Protein AF-A0A6J4JI00-F1 (afdb_monomer_lite)

Secondary structure (DSSP, 8-state):
-----GGGTTHHHHHHHHHGGG----PPPP-EEEEE-TT-EETTSSSEE--BSSBS-EEEEE--EEEEE-BTTEEEE-PPTT--BSSS-EEEEE--SBSEEEEEEEEEEEEEEEESTTPPPEEEEEEEEEEEETTS-EEEEEEE--PPEEEEETTEEEEEEEPPEEE---SSTT-EEEEE--EEEEEE----B-TTS-B---HHHHHHHHHHHHHHHHHHHHHHTTSS------

Organism: NCBI:txid157466

Foldseek 3Di:
DDDDDPPVVVVVVVVVVVVVVPLDPPQDDKFKWKKKFVQKAWPVSHQWDDFPWAADKTKGWDMAIEIDIDGSQKAKQFDWPPDRYRFGTKIKTWQTCAGKGWAFTKIWGWMDIPPPPQWDIDTKIWTWGKMHHLQQPIWIKTHTPQPWDKGDDPQAIKTKGKDIDIDGFDRHRRGMDMGTTIIMMGTDCQQDLPVPRDNPPPPSVVVVVVVVVVVVVVVVVVVVVVPPPDDDDD

InterPro domains:
  IPR013424 PEP-CTERM protein-sorting domain [PF07589] (200-224)
  IPR013424 PEP-CTERM protein-sorting domain [TIGR02595] (200-225)

Structure (mmCIF, N/CA/C/O backbone):
data_AF-A0A6J4JI00-F1
#
_entry.id   AF-A0A6J4JI00-F1
#
loop_
_atom_site.group_PDB
_atom_site.id
_atom_site.type_symbol
_atom_site.label_atom_id
_atom_site.label_alt_id
_atom_site.label_comp_id
_atom_site.label_asym_id
_atom_site.label_entity_id
_atom_site.la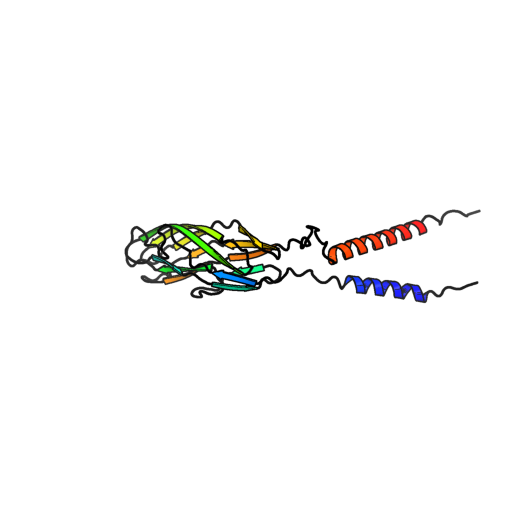bel_seq_id
_atom_site.pdbx_PDB_ins_code
_atom_site.Cartn_x
_atom_site.Cartn_y
_atom_site.Cartn_z
_atom_site.occupancy
_atom_site.B_iso_or_equiv
_atom_site.auth_seq_id
_atom_site.auth_comp_id
_atom_site.auth_asym_id
_atom_site.auth_atom_id
_atom_site.pdbx_PDB_model_num
ATOM 1 N N . MET A 1 1 ? 55.288 -35.143 -50.697 1.00 41.38 1 MET A N 1
ATOM 2 C CA . MET A 1 1 ? 54.573 -35.894 -49.643 1.00 41.38 1 MET A CA 1
ATOM 3 C C . MET A 1 1 ? 54.582 -35.023 -48.389 1.00 41.38 1 MET A C 1
ATOM 5 O O . MET A 1 1 ? 55.632 -34.884 -47.784 1.00 41.38 1 MET A O 1
ATOM 9 N N . TYR A 1 2 ? 53.488 -34.308 -48.097 1.00 44.25 2 TYR A N 1
ATOM 10 C CA . TYR A 1 2 ? 53.413 -33.332 -46.995 1.00 44.25 2 TYR A CA 1
ATOM 11 C C . TYR A 1 2 ? 52.609 -33.931 -45.837 1.00 44.25 2 TYR A C 1
ATOM 13 O O . TYR A 1 2 ? 51.397 -34.115 -45.939 1.00 44.25 2 TYR A O 1
ATOM 21 N N . THR A 1 3 ? 53.293 -34.269 -44.748 1.00 48.75 3 THR A N 1
ATOM 22 C CA . THR A 1 3 ? 52.695 -34.871 -43.551 1.00 48.75 3 THR A CA 1
ATOM 23 C C . THR A 1 3 ? 52.158 -33.758 -42.650 1.00 48.75 3 THR A C 1
ATOM 25 O O . THR A 1 3 ? 52.922 -33.070 -41.976 1.00 48.75 3 THR A O 1
ATOM 28 N N . ILE A 1 4 ? 50.840 -33.535 -42.651 1.00 46.53 4 ILE A N 1
ATOM 29 C CA . ILE A 1 4 ? 50.200 -32.555 -41.760 1.00 46.53 4 ILE A CA 1
ATOM 30 C C . ILE A 1 4 ? 50.162 -33.131 -40.336 1.00 46.53 4 ILE A C 1
ATOM 32 O O . ILE A 1 4 ? 49.566 -34.176 -40.079 1.00 46.53 4 ILE A O 1
ATOM 36 N N . SER A 1 5 ? 50.832 -32.436 -39.415 1.00 48.88 5 SER A N 1
ATOM 37 C CA . SER A 1 5 ? 51.003 -32.804 -38.007 1.00 48.88 5 SER A CA 1
ATOM 38 C C . SER A 1 5 ? 49.688 -32.718 -37.216 1.00 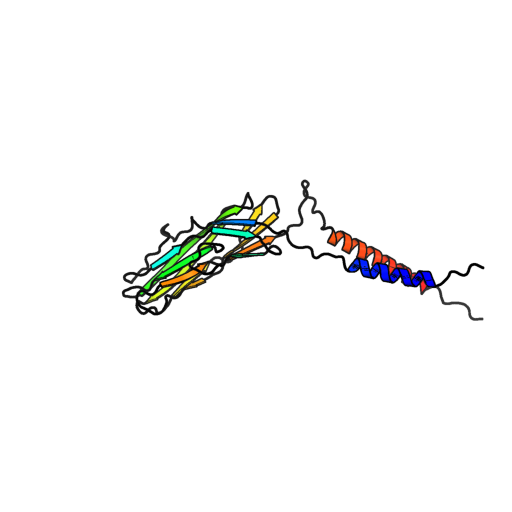48.88 5 SER A C 1
ATOM 40 O O . SER A 1 5 ? 49.025 -31.682 -37.173 1.00 48.88 5 SER A O 1
ATOM 42 N N . SER A 1 6 ? 49.326 -33.808 -36.534 1.00 48.25 6 SER A N 1
ATOM 43 C CA . SER A 1 6 ? 48.069 -34.012 -35.792 1.00 48.25 6 SER A CA 1
ATOM 44 C C . SER A 1 6 ? 47.914 -33.179 -34.507 1.00 48.25 6 SER A C 1
ATOM 46 O O . SER A 1 6 ? 46.868 -33.236 -33.857 1.00 48.25 6 SER A O 1
ATOM 48 N N . LYS A 1 7 ? 48.916 -32.370 -34.135 1.00 44.22 7 LYS A N 1
ATOM 49 C CA . LYS A 1 7 ? 48.895 -31.550 -32.909 1.00 44.22 7 LYS A CA 1
ATOM 50 C C . LYS A 1 7 ? 48.029 -30.286 -33.014 1.00 44.22 7 LYS A C 1
ATOM 52 O O . LYS A 1 7 ? 47.598 -29.773 -31.989 1.00 44.22 7 LYS A O 1
ATOM 57 N N . VAL A 1 8 ? 47.694 -29.828 -34.223 1.00 50.97 8 VAL A N 1
ATOM 58 C CA . VAL A 1 8 ? 46.925 -28.581 -34.442 1.00 50.97 8 VAL A CA 1
ATOM 59 C C . VAL A 1 8 ? 45.417 -28.763 -34.192 1.00 50.97 8 VAL A C 1
ATOM 61 O O . VAL A 1 8 ? 44.704 -27.806 -33.911 1.00 50.97 8 VAL A O 1
ATOM 64 N N . PHE A 1 9 ? 44.908 -30.000 -34.225 1.00 46.50 9 PHE A N 1
ATOM 65 C CA . PHE A 1 9 ? 43.464 -30.264 -34.145 1.00 46.50 9 PHE A CA 1
ATOM 66 C C . PHE A 1 9 ? 42.901 -30.256 -32.711 1.00 46.50 9 PHE A C 1
ATOM 68 O O . PHE A 1 9 ? 41.708 -30.035 -32.519 1.00 46.50 9 PHE A O 1
ATOM 75 N N . ARG A 1 10 ? 43.737 -30.475 -31.685 1.00 49.16 10 ARG A N 1
ATOM 76 C CA . ARG A 1 10 ? 43.285 -30.517 -30.279 1.00 49.16 10 ARG A CA 1
ATOM 77 C C . ARG A 1 10 ? 43.171 -29.130 -29.635 1.00 49.16 10 ARG A C 1
ATOM 79 O O . ARG A 1 10 ? 42.360 -28.964 -28.732 1.00 49.16 10 ARG A O 1
ATOM 86 N N . SER A 1 11 ? 43.892 -28.128 -30.140 1.00 49.09 11 SER A N 1
ATOM 87 C CA . SER A 1 11 ? 43.848 -26.760 -29.599 1.00 49.09 11 SER A CA 1
ATOM 88 C C . SER A 1 11 ? 42.600 -25.963 -30.009 1.00 49.09 11 SER A C 1
ATOM 90 O O . SER A 1 11 ? 42.251 -25.003 -29.333 1.00 49.09 11 SER A O 1
ATOM 92 N N . GLY A 1 12 ? 41.882 -26.366 -31.066 1.00 47.25 12 GLY A N 1
ATOM 93 C CA . GLY A 1 12 ? 40.680 -25.654 -31.531 1.00 47.25 12 GLY A CA 1
ATOM 94 C C . GLY A 1 12 ? 39.409 -25.911 -30.708 1.00 47.25 12 GLY A C 1
ATOM 95 O O . GLY A 1 12 ? 38.513 -25.074 -30.693 1.00 47.25 12 GLY A O 1
ATOM 96 N N . VAL A 1 13 ? 39.320 -27.044 -30.000 1.00 51.59 13 VAL A N 1
ATOM 97 C CA . VAL A 1 13 ? 38.117 -27.420 -29.225 1.00 51.59 13 VAL A CA 1
ATOM 98 C C . VAL A 1 13 ? 38.090 -26.750 -27.845 1.00 51.59 13 VAL A C 1
ATOM 100 O O . VAL A 1 13 ? 37.017 -26.415 -27.355 1.00 51.59 13 VAL A O 1
ATOM 103 N N . ALA A 1 14 ? 39.253 -26.474 -27.244 1.00 50.50 14 ALA A N 1
ATOM 104 C CA . ALA A 1 14 ? 39.334 -25.777 -25.957 1.00 50.50 14 ALA A CA 1
ATOM 105 C C . ALA A 1 14 ? 38.948 -24.285 -26.058 1.00 50.50 14 ALA A C 1
ATOM 107 O O . ALA A 1 14 ? 38.335 -23.749 -25.139 1.00 50.50 14 ALA A O 1
ATOM 108 N N . ALA A 1 15 ? 39.234 -23.627 -27.189 1.00 51.53 15 ALA A N 1
ATOM 109 C CA . ALA A 1 15 ? 38.905 -22.213 -27.400 1.00 51.53 15 ALA A CA 1
ATOM 110 C C . ALA A 1 15 ? 37.394 -21.955 -27.582 1.00 51.53 15 ALA A C 1
ATOM 112 O O . ALA A 1 15 ? 36.894 -20.914 -27.167 1.00 51.53 15 ALA A O 1
ATOM 113 N N . LEU A 1 16 ? 36.647 -22.915 -28.143 1.00 51.28 16 LEU A N 1
ATOM 114 C CA . LEU A 1 16 ? 35.186 -22.819 -28.290 1.00 51.28 16 LEU A CA 1
ATOM 115 C C . LEU A 1 16 ? 34.433 -23.056 -26.970 1.00 51.28 16 LEU A C 1
ATOM 117 O O . LEU A 1 16 ? 33.340 -22.527 -26.798 1.00 51.28 16 LEU A O 1
ATOM 121 N N . GLY A 1 17 ? 35.015 -23.809 -26.029 1.00 53.81 17 GLY A N 1
ATOM 122 C CA . GLY A 1 17 ? 34.429 -24.018 -24.700 1.00 53.81 17 GLY A CA 1
ATOM 123 C C . GLY A 1 17 ? 34.498 -22.781 -23.797 1.00 53.81 17 GLY A C 1
ATOM 124 O O . GLY A 1 17 ? 33.580 -22.556 -23.016 1.00 53.81 17 GLY A O 1
ATOM 125 N N . LEU A 1 18 ? 35.543 -21.951 -23.928 1.00 52.53 18 LEU A N 1
ATOM 126 C CA . LEU A 1 18 ? 35.697 -20.740 -23.108 1.00 52.53 18 LEU A CA 1
ATOM 127 C C . LEU A 1 18 ? 34.757 -19.592 -23.519 1.00 52.53 18 LEU A C 1
ATOM 129 O O . LEU A 1 18 ? 34.355 -18.814 -22.662 1.00 52.53 18 LEU A O 1
ATOM 133 N N . LEU A 1 19 ? 34.370 -19.493 -24.795 1.00 53.03 19 LEU A N 1
ATOM 134 C CA . LEU A 1 19 ? 33.480 -18.426 -25.288 1.00 53.03 19 LEU A CA 1
ATOM 135 C C . LEU A 1 19 ? 32.000 -18.635 -24.924 1.00 53.03 19 LEU A C 1
ATOM 137 O O . LEU A 1 19 ? 31.230 -17.683 -24.945 1.00 53.03 19 LEU A O 1
ATOM 141 N N . ALA A 1 20 ? 31.590 -19.857 -24.569 1.00 55.94 20 ALA A N 1
ATOM 142 C CA . ALA A 1 20 ? 30.222 -20.140 -24.126 1.00 55.94 20 ALA A CA 1
ATOM 143 C C . ALA A 1 20 ? 29.964 -19.743 -22.657 1.00 55.94 20 ALA A C 1
ATOM 145 O O . ALA A 1 20 ? 28.813 -19.668 -22.237 1.00 55.94 20 ALA A O 1
ATOM 146 N N . LEU A 1 21 ? 31.019 -19.480 -21.875 1.00 56.19 21 LEU A N 1
ATOM 147 C CA . LEU A 1 21 ? 30.919 -19.121 -20.455 1.00 56.19 21 LEU A CA 1
ATOM 148 C C . LEU A 1 21 ? 30.818 -17.606 -20.211 1.00 56.19 21 LEU A C 1
ATOM 150 O O . LEU A 1 21 ? 30.597 -17.197 -19.077 1.00 56.19 21 LEU A O 1
ATOM 154 N N . SER A 1 22 ? 30.963 -16.772 -21.247 1.00 56.56 22 SER A N 1
ATOM 155 C CA . SER A 1 22 ? 30.860 -15.310 -21.132 1.00 56.56 22 SER A CA 1
ATOM 156 C C . SER A 1 22 ? 29.489 -14.755 -21.521 1.00 56.56 22 SER A C 1
ATOM 158 O O . SER A 1 22 ? 29.363 -13.547 -21.718 1.00 56.56 22 SER A O 1
ATOM 160 N N . ALA A 1 23 ? 28.464 -15.603 -21.655 1.00 58.06 23 ALA A N 1
ATOM 161 C CA . ALA A 1 23 ? 27.083 -15.138 -21.719 1.00 58.06 23 ALA A CA 1
ATOM 162 C C . ALA A 1 23 ? 26.716 -14.561 -20.342 1.00 58.06 23 ALA A C 1
ATOM 164 O O . ALA A 1 23 ? 26.244 -15.276 -19.460 1.00 58.06 23 ALA A O 1
ATOM 165 N N . GLY A 1 24 ? 27.035 -13.281 -20.131 1.00 57.53 24 GLY A N 1
ATOM 166 C CA . GLY A 1 24 ? 26.631 -12.545 -18.940 1.00 57.53 24 GLY A CA 1
ATOM 167 C C . GLY A 1 24 ? 25.114 -12.596 -18.811 1.00 57.53 24 GLY A C 1
ATOM 168 O O . GLY A 1 24 ? 24.403 -12.469 -19.809 1.00 57.53 24 GLY A O 1
ATOM 169 N N . ALA A 1 25 ? 24.620 -12.832 -17.597 1.00 60.31 25 ALA A N 1
ATOM 170 C CA . ALA A 1 25 ? 23.199 -12.720 -17.320 1.00 60.31 25 ALA A CA 1
ATOM 171 C C . ALA A 1 25 ? 22.738 -11.311 -17.724 1.00 60.31 25 ALA A C 1
ATOM 173 O O . ALA A 1 25 ? 23.335 -10.327 -17.289 1.00 60.31 25 ALA A O 1
ATOM 174 N N . SER A 1 26 ? 21.711 -11.220 -18.573 1.00 60.25 26 SER A N 1
ATOM 175 C CA . SER A 1 26 ? 21.006 -9.957 -18.796 1.00 60.25 26 SER A CA 1
ATOM 176 C C . SER A 1 26 ? 20.338 -9.606 -17.467 1.00 60.25 26 SER A C 1
ATOM 178 O O . SER A 1 26 ? 19.409 -10.291 -17.036 1.00 60.25 26 SER A O 1
ATOM 180 N N . SER A 1 27 ? 20.899 -8.642 -16.739 1.00 68.69 27 SER A N 1
ATOM 181 C CA . SER A 1 27 ? 20.273 -8.098 -15.538 1.00 68.69 27 SER A CA 1
ATOM 182 C C . SER A 1 27 ? 19.287 -7.026 -15.972 1.00 68.69 27 SER A C 1
ATOM 184 O O . SER A 1 27 ? 19.674 -6.098 -16.685 1.00 68.69 27 SER A O 1
ATOM 186 N N . ALA A 1 28 ? 18.034 -7.133 -15.530 1.00 69.19 28 ALA A N 1
ATOM 187 C CA . ALA A 1 28 ? 17.073 -6.052 -15.702 1.00 69.19 28 ALA A CA 1
ATOM 188 C C . ALA A 1 28 ? 17.628 -4.755 -15.093 1.00 69.19 28 ALA A C 1
ATOM 190 O O . ALA A 1 28 ? 18.288 -4.791 -14.050 1.00 69.19 28 ALA A O 1
ATOM 191 N N . GLN A 1 29 ? 17.375 -3.631 -15.763 1.00 80.94 29 GLN A N 1
ATOM 192 C CA . GLN A 1 29 ? 17.845 -2.318 -15.336 1.00 80.94 29 GLN A CA 1
ATOM 193 C C . GLN A 1 29 ? 17.367 -2.009 -13.910 1.00 80.94 29 GLN A C 1
ATOM 195 O O . GLN A 1 29 ? 16.197 -2.210 -13.577 1.00 80.94 29 GLN A O 1
ATOM 200 N N . GLU A 1 30 ? 18.279 -1.511 -13.073 1.00 91.12 30 GLU A N 1
ATOM 201 C CA . GLU A 1 30 ? 17.912 -0.943 -11.779 1.00 91.12 30 GLU A CA 1
ATOM 202 C C . GLU A 1 30 ? 17.301 0.439 -12.014 1.00 91.12 30 GLU A C 1
ATOM 204 O O . GLU A 1 30 ? 17.910 1.319 -12.629 1.00 91.12 30 GLU A O 1
ATOM 209 N N . VAL A 1 31 ? 16.072 0.610 -11.548 1.00 93.12 31 VAL A N 1
ATOM 210 C CA . VAL A 1 31 ? 15.287 1.834 -11.685 1.00 93.12 31 VAL A CA 1
ATOM 211 C C . VAL A 1 31 ? 14.967 2.312 -10.285 1.00 93.12 31 VAL A C 1
ATOM 213 O O . VAL A 1 31 ? 14.542 1.530 -9.431 1.00 93.12 31 VAL A O 1
ATOM 216 N N . ARG A 1 32 ? 15.213 3.596 -10.038 1.00 95.69 32 ARG A N 1
ATOM 217 C CA . ARG A 1 32 ? 14.824 4.236 -8.789 1.00 95.69 32 ARG A CA 1
ATOM 218 C C . ARG A 1 32 ? 13.348 4.601 -8.862 1.00 95.69 32 ARG A C 1
ATOM 220 O O . ARG A 1 32 ? 12.896 5.145 -9.861 1.00 95.69 32 ARG A O 1
ATOM 227 N N . PHE A 1 33 ? 12.634 4.315 -7.783 1.00 96.25 33 PHE A N 1
ATOM 228 C CA . PHE A 1 33 ? 11.258 4.738 -7.590 1.00 96.25 33 PHE A CA 1
ATOM 229 C C . PHE A 1 33 ? 11.171 5.629 -6.364 1.00 96.25 33 PHE A C 1
ATOM 231 O O . PHE A 1 33 ? 11.583 5.229 -5.270 1.00 96.25 33 PHE A O 1
ATOM 238 N N . ILE A 1 34 ? 10.617 6.823 -6.554 1.00 97.12 34 ILE A N 1
ATOM 239 C CA . ILE A 1 34 ? 10.316 7.770 -5.483 1.00 97.12 34 ILE A CA 1
ATOM 240 C C . ILE A 1 34 ? 8.829 8.090 -5.544 1.00 97.12 34 ILE A C 1
ATOM 242 O O . ILE A 1 34 ? 8.292 8.358 -6.619 1.00 97.12 34 ILE A O 1
ATOM 246 N N . GLY A 1 35 ? 8.166 8.073 -4.394 1.00 97.12 35 GLY A N 1
ATOM 247 C CA . GLY A 1 35 ? 6.766 8.452 -4.312 1.00 97.12 35 GLY A CA 1
ATOM 248 C C . GLY A 1 35 ? 6.230 8.535 -2.892 1.00 97.12 35 GLY A C 1
ATOM 249 O O . GLY A 1 35 ? 6.940 8.276 -1.913 1.00 97.12 35 GLY A O 1
ATOM 250 N N . ASP A 1 36 ? 4.960 8.909 -2.788 1.00 97.56 36 ASP A N 1
ATOM 251 C CA . ASP A 1 36 ? 4.241 9.053 -1.528 1.00 97.56 36 ASP A CA 1
ATOM 252 C C . ASP A 1 36 ? 2.761 8.672 -1.647 1.00 97.56 36 ASP A C 1
ATOM 254 O O . ASP A 1 36 ? 2.235 8.421 -2.733 1.00 97.56 36 ASP A O 1
ATOM 258 N N . THR A 1 37 ? 2.092 8.587 -0.497 1.00 97.94 37 THR A N 1
ATOM 259 C CA . THR A 1 37 ? 0.670 8.233 -0.410 1.00 97.94 37 THR A CA 1
ATOM 260 C C . THR A 1 37 ? -0.191 9.289 0.287 1.00 97.94 37 THR A C 1
ATOM 262 O O . THR A 1 37 ? -1.261 8.976 0.823 1.00 97.94 37 THR A O 1
ATOM 265 N N . ALA A 1 38 ? 0.251 10.553 0.302 1.00 96.88 38 ALA A N 1
ATOM 266 C CA . A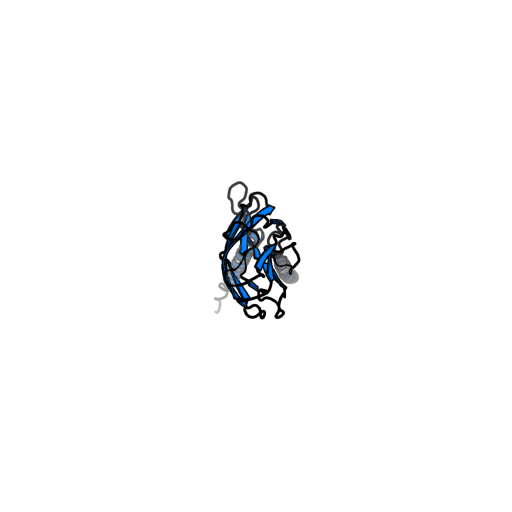LA A 1 38 ? -0.336 11.629 1.107 1.00 96.88 38 ALA A CA 1
ATOM 267 C C . ALA A 1 38 ? -1.798 11.955 0.762 1.00 96.88 38 ALA A C 1
ATOM 269 O O . ALA A 1 38 ? -2.531 12.470 1.606 1.00 96.88 38 ALA A O 1
ATOM 270 N N . LEU A 1 39 ? -2.234 11.637 -0.460 1.00 96.44 39 LEU A N 1
ATOM 271 C CA . LEU A 1 39 ? -3.586 11.910 -0.957 1.00 96.44 39 LEU A CA 1
ATOM 272 C C . LEU A 1 39 ? -4.574 10.750 -0.739 1.00 96.44 39 LEU A C 1
ATOM 274 O O . LEU A 1 39 ? -5.695 10.789 -1.251 1.00 96.44 39 LEU A O 1
ATOM 278 N N . SER A 1 40 ? -4.169 9.714 -0.005 1.00 97.31 40 SER A N 1
ATOM 279 C CA . SER A 1 40 ? -5.031 8.569 0.298 1.00 97.31 40 SER A CA 1
ATOM 280 C C . SER A 1 40 ? -6.113 8.937 1.307 1.00 97.31 40 SER A C 1
ATOM 282 O O . SER A 1 40 ? -5.864 9.696 2.239 1.00 97.31 40 SER A O 1
ATOM 284 N N . THR A 1 41 ? -7.322 8.402 1.146 1.00 97.38 41 THR A N 1
ATOM 285 C CA . THR A 1 41 ? -8.470 8.781 1.988 1.00 97.38 41 THR A CA 1
ATOM 286 C C . THR A 1 41 ? -9.485 7.653 2.131 1.00 97.38 41 THR A C 1
ATOM 288 O O . THR A 1 41 ? -9.641 6.811 1.250 1.00 97.38 41 THR A O 1
ATOM 291 N N . PHE A 1 42 ? -10.230 7.647 3.235 1.00 96.62 42 PHE A N 1
ATOM 292 C CA . PHE A 1 42 ? -11.485 6.901 3.329 1.00 96.62 42 PHE A CA 1
ATOM 293 C C . PHE A 1 42 ? -12.580 7.563 2.480 1.00 96.62 42 PHE A C 1
ATOM 295 O O . PHE A 1 42 ? -12.452 8.715 2.073 1.00 96.62 42 PHE A O 1
ATOM 302 N N . ALA A 1 43 ? -13.704 6.870 2.268 1.00 92.25 43 ALA A N 1
ATOM 303 C CA . ALA A 1 43 ? -14.858 7.383 1.515 1.00 92.25 43 ALA A CA 1
ATOM 304 C C . ALA A 1 43 ? -15.368 8.771 1.966 1.00 92.25 43 ALA A C 1
ATOM 306 O O . ALA A 1 43 ? -15.972 9.497 1.182 1.00 92.25 43 ALA A O 1
ATOM 307 N N . ASN A 1 44 ? -15.130 9.153 3.226 1.00 89.31 44 ASN A N 1
ATOM 308 C CA . ASN A 1 44 ? -15.486 10.461 3.786 1.00 89.31 44 ASN A CA 1
ATOM 309 C C . ASN A 1 44 ? -14.447 11.569 3.502 1.00 89.31 44 ASN A C 1
ATOM 311 O O . ASN A 1 44 ? -14.597 12.677 4.013 1.00 89.31 44 ASN A O 1
ATOM 315 N N . GLY A 1 45 ? -13.383 11.276 2.750 1.00 91.06 45 GLY A N 1
ATOM 316 C CA . GLY A 1 45 ? -12.278 12.193 2.466 1.00 91.06 45 GLY A CA 1
ATOM 317 C C . GLY A 1 45 ? -11.287 12.383 3.620 1.00 91.06 45 GLY A C 1
ATOM 318 O O . GLY A 1 45 ? -10.389 13.212 3.508 1.00 91.06 45 GLY A O 1
ATOM 319 N N . ALA A 1 46 ? -11.424 11.648 4.727 1.00 93.19 46 ALA A N 1
ATOM 320 C CA . ALA A 1 46 ? -10.534 11.753 5.881 1.00 93.19 46 ALA A CA 1
ATOM 321 C C . ALA A 1 46 ? -9.481 10.633 5.904 1.00 93.19 46 ALA A C 1
ATOM 323 O O . ALA A 1 46 ? -9.637 9.589 5.273 1.00 93.19 46 ALA A O 1
ATOM 324 N N . LEU A 1 47 ? -8.429 10.831 6.705 1.00 91.44 47 LEU A N 1
ATOM 325 C CA . LEU A 1 47 ? -7.432 9.804 7.048 1.00 91.44 47 LEU A CA 1
ATOM 326 C C . LEU A 1 47 ? -7.864 8.925 8.231 1.00 91.44 47 LEU A C 1
ATOM 328 O O . LEU A 1 47 ? -7.140 8.021 8.639 1.00 91.44 47 LEU A O 1
ATOM 332 N N . SER A 1 48 ? -9.040 9.184 8.803 1.00 91.12 48 SER A N 1
ATOM 333 C CA . SER A 1 48 ? -9.619 8.386 9.876 1.00 91.12 48 SER A CA 1
ATOM 334 C C . SER A 1 48 ? -11.071 8.032 9.577 1.00 91.12 48 SER A C 1
ATOM 336 O O . SER A 1 48 ? -11.863 8.838 9.080 1.00 91.12 48 SER A O 1
ATOM 338 N N . LEU A 1 49 ? -11.418 6.793 9.902 1.00 88.81 49 LEU A N 1
ATOM 339 C CA . LEU A 1 49 ? -12.762 6.262 9.807 1.00 88.81 49 LEU A CA 1
ATOM 340 C C . LEU A 1 49 ? -13.330 6.113 11.217 1.00 88.81 49 LEU A C 1
ATOM 342 O O . LEU A 1 49 ? -12.817 5.340 12.031 1.00 88.81 49 LEU A O 1
ATOM 346 N N . SER A 1 50 ? -14.411 6.847 11.484 1.00 84.19 50 SER A N 1
ATOM 347 C CA . SER A 1 50 ? -15.242 6.631 12.668 1.00 84.19 50 SER A CA 1
ATOM 348 C C . SER A 1 50 ? -16.190 5.461 12.389 1.00 84.19 50 SER A C 1
ATOM 350 O O . SER A 1 50 ? -17.016 5.566 11.480 1.00 84.19 50 SER A O 1
ATOM 352 N N . PRO A 1 51 ? -16.058 4.332 13.100 1.00 81.06 51 PRO A N 1
ATOM 353 C CA . PRO A 1 51 ? -16.902 3.166 12.878 1.00 81.06 51 PRO A CA 1
ATOM 354 C C . PRO A 1 51 ? -18.330 3.396 13.385 1.00 81.06 51 PRO A C 1
ATOM 356 O O . PRO A 1 51 ? -18.589 4.286 14.193 1.00 81.06 51 PRO A O 1
ATOM 359 N N . SER A 1 52 ? -19.262 2.561 12.925 1.00 83.19 52 SER A N 1
ATOM 360 C CA . SER A 1 52 ? -20.650 2.580 13.403 1.00 83.19 52 SER A CA 1
ATOM 361 C C . SER A 1 52 ? -20.865 1.588 14.555 1.00 83.19 52 SER A C 1
ATOM 363 O O . SER A 1 52 ? -20.172 0.575 14.645 1.00 83.19 52 SER A O 1
ATOM 365 N N . GLY A 1 53 ? -21.833 1.871 15.435 1.00 75.94 53 GLY A N 1
ATOM 366 C CA . GLY A 1 53 ? -22.344 0.927 16.442 1.00 75.94 53 GLY A CA 1
ATOM 367 C C . GLY A 1 53 ? -21.653 0.911 17.814 1.00 75.94 53 GLY A C 1
ATOM 368 O O . GLY A 1 53 ? -22.299 0.535 18.792 1.00 75.94 53 GLY A O 1
ATOM 369 N N . GLY A 1 54 ? -20.392 1.338 17.927 1.00 75.75 54 GLY A N 1
ATOM 370 C CA . GLY A 1 54 ? -19.656 1.375 19.198 1.00 75.75 54 GLY A CA 1
ATOM 371 C C . GLY A 1 54 ? -19.293 2.784 19.673 1.00 75.75 54 GLY A C 1
ATOM 372 O O . GLY A 1 54 ? -19.639 3.789 19.051 1.00 75.75 54 GLY A O 1
ATOM 373 N N . THR A 1 55 ? -18.598 2.854 20.810 1.00 80.12 55 THR A N 1
ATOM 374 C CA . THR A 1 55 ? -18.053 4.097 21.375 1.00 80.12 55 THR A CA 1
ATOM 375 C C . THR A 1 55 ? -16.531 4.034 21.423 1.00 80.12 55 THR A C 1
ATOM 377 O O . THR A 1 55 ? -15.962 3.102 21.998 1.00 80.12 55 THR A O 1
ATOM 380 N N . GLY A 1 56 ? -15.871 5.053 20.870 1.00 75.81 56 GLY A N 1
ATOM 381 C CA . GLY A 1 56 ? -14.410 5.122 20.807 1.00 75.81 56 GLY A CA 1
ATOM 382 C C . GLY A 1 56 ? -13.785 4.105 19.844 1.00 75.81 56 GLY A C 1
ATOM 383 O O . GLY A 1 56 ? -14.476 3.359 19.149 1.00 75.81 56 GLY A O 1
ATOM 384 N N . GLY A 1 57 ? -12.452 4.076 19.803 1.00 76.94 57 GLY A N 1
ATOM 385 C CA . GLY A 1 57 ? -11.707 3.297 18.813 1.00 76.94 57 GLY A CA 1
ATOM 386 C C . GLY A 1 57 ? -11.826 3.878 17.402 1.00 76.94 57 GLY A C 1
ATOM 387 O O . GLY A 1 57 ? -12.450 4.915 17.179 1.00 76.94 57 GLY A O 1
ATOM 388 N N . GLY A 1 58 ? -11.192 3.221 16.439 1.00 88.94 58 GLY A N 1
ATOM 389 C CA . GLY A 1 58 ? -11.197 3.700 15.064 1.00 88.94 58 GLY A CA 1
ATOM 390 C C . GLY A 1 58 ? -10.144 3.027 14.212 1.00 88.94 58 GLY A C 1
ATOM 391 O O . GLY A 1 58 ? -9.259 2.340 14.723 1.00 88.94 58 GLY A O 1
ATOM 392 N N . LEU A 1 59 ? -10.283 3.222 12.908 1.00 94.81 59 LEU A N 1
ATOM 393 C CA . LEU A 1 59 ? -9.266 2.862 11.937 1.00 94.81 59 LEU A CA 1
ATOM 394 C C . LEU A 1 59 ? -8.708 4.159 11.359 1.00 94.81 59 LEU A C 1
ATOM 396 O O . LEU A 1 59 ? -9.463 4.980 10.839 1.00 94.81 59 LEU A O 1
ATOM 400 N N . ALA A 1 60 ? -7.404 4.356 11.472 1.00 96.19 60 ALA A N 1
ATOM 401 C CA . ALA A 1 60 ? -6.708 5.497 10.897 1.00 96.19 60 ALA A CA 1
ATOM 402 C C . ALA A 1 60 ? -5.645 5.013 9.917 1.00 96.19 60 ALA A C 1
ATOM 404 O O . ALA A 1 60 ? -5.044 3.962 10.129 1.00 96.19 60 ALA A O 1
ATOM 405 N N . TYR A 1 61 ? -5.417 5.783 8.863 1.00 97.62 61 TYR A N 1
ATOM 406 C CA . TYR A 1 61 ? -4.351 5.561 7.902 1.00 97.62 61 TYR A CA 1
ATOM 407 C C . TYR A 1 61 ? -3.291 6.650 8.059 1.00 97.62 61 TYR A C 1
ATOM 409 O O . TYR A 1 61 ? -3.615 7.839 8.080 1.00 97.62 61 TYR A O 1
ATOM 417 N N . THR A 1 62 ? -2.030 6.240 8.143 1.00 97.88 62 THR A N 1
ATOM 418 C CA . THR A 1 62 ? -0.884 7.146 8.096 1.00 97.88 62 THR A CA 1
ATOM 419 C C . THR A 1 62 ? -0.197 7.001 6.739 1.00 97.88 62 THR A C 1
ATOM 421 O O . THR A 1 62 ? 0.259 5.896 6.420 1.00 97.88 62 THR A O 1
ATOM 424 N N . PRO A 1 63 ? -0.095 8.085 5.949 1.00 97.88 63 PRO A N 1
ATOM 425 C CA . PRO A 1 63 ? 0.656 8.082 4.700 1.00 97.88 63 PRO A CA 1
ATOM 426 C C . PRO A 1 63 ? 2.141 7.765 4.891 1.00 97.88 63 PRO A C 1
ATOM 428 O O . PRO A 1 63 ? 2.688 7.867 5.990 1.00 97.88 63 PRO A O 1
ATOM 431 N N . SER A 1 64 ? 2.806 7.409 3.800 1.00 98.12 64 SER A N 1
ATOM 432 C CA . SER A 1 64 ? 4.231 7.081 3.781 1.00 98.12 64 SER A CA 1
ATOM 433 C C . SER A 1 64 ? 4.906 7.640 2.541 1.00 98.12 64 SER A C 1
ATOM 435 O O . SER A 1 64 ? 4.242 8.116 1.620 1.00 98.12 64 SER A O 1
ATOM 437 N N . THR A 1 65 ? 6.232 7.569 2.537 1.00 97.81 65 THR A N 1
ATOM 438 C CA . THR A 1 65 ? 7.074 7.816 1.371 1.00 97.81 65 THR A CA 1
ATOM 439 C C . THR A 1 65 ? 7.917 6.582 1.073 1.00 97.81 65 THR A C 1
ATOM 441 O O . THR A 1 65 ? 8.213 5.772 1.956 1.00 97.81 65 THR A O 1
ATOM 444 N N . PHE A 1 66 ? 8.340 6.428 -0.174 1.00 97.69 66 PHE A N 1
ATOM 445 C CA . PHE A 1 66 ? 9.330 5.432 -0.566 1.00 97.69 66 PHE A CA 1
ATOM 446 C C . PHE A 1 66 ? 10.367 6.060 -1.491 1.00 97.69 66 PHE A C 1
ATOM 448 O O . PHE A 1 66 ? 10.068 6.972 -2.258 1.00 97.69 66 PHE A O 1
ATOM 455 N N . ASN A 1 67 ? 11.606 5.593 -1.369 1.00 97.44 67 ASN A N 1
ATOM 456 C CA . ASN A 1 67 ? 12.719 5.971 -2.230 1.00 97.44 67 ASN A CA 1
ATOM 457 C C . ASN A 1 67 ? 13.695 4.801 -2.257 1.00 97.44 67 ASN A C 1
ATOM 459 O O . ASN A 1 67 ? 14.517 4.648 -1.349 1.00 97.44 67 ASN A O 1
ATOM 463 N N . ASP A 1 68 ? 13.563 3.951 -3.266 1.00 97.25 68 ASP A N 1
ATOM 464 C CA . ASP A 1 68 ? 14.360 2.735 -3.359 1.00 97.25 68 ASP A CA 1
ATOM 465 C C . ASP A 1 68 ? 14.642 2.357 -4.816 1.00 97.25 68 ASP A C 1
ATOM 467 O O . ASP A 1 68 ? 14.040 2.902 -5.742 1.00 97.25 68 ASP A O 1
ATOM 471 N N . LEU A 1 69 ? 15.590 1.447 -5.017 1.00 96.06 69 LEU A N 1
ATOM 472 C CA . LEU A 1 69 ? 15.953 0.914 -6.327 1.00 96.06 69 LEU A CA 1
ATOM 473 C C . LEU A 1 69 ? 15.369 -0.481 -6.516 1.00 96.06 69 LEU A C 1
ATOM 475 O O . LEU A 1 69 ? 15.325 -1.293 -5.591 1.00 96.06 69 LEU A O 1
ATOM 479 N N . THR A 1 70 ? 14.975 -0.794 -7.745 1.00 95.69 70 THR A N 1
ATOM 480 C CA . THR A 1 70 ? 14.725 -2.184 -8.113 1.00 95.69 70 THR A CA 1
ATOM 481 C C . THR A 1 70 ? 16.019 -2.992 -8.094 1.00 95.69 70 THR A C 1
ATOM 483 O O . THR A 1 70 ? 17.089 -2.493 -8.427 1.00 95.69 70 THR A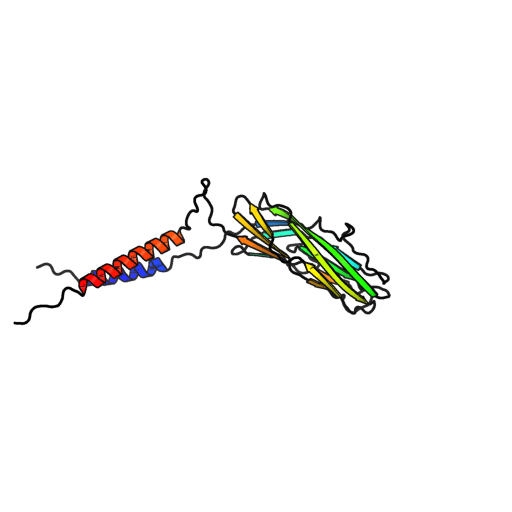 O 1
ATOM 486 N N . SER A 1 71 ? 15.905 -4.277 -7.759 1.00 93.62 71 SER A N 1
ATOM 487 C CA . SER A 1 71 ? 16.952 -5.276 -7.966 1.00 93.62 71 SER A CA 1
ATOM 488 C C . SER A 1 71 ? 16.424 -6.330 -8.928 1.00 93.62 71 SER A C 1
ATOM 490 O O . SER A 1 71 ? 15.396 -6.955 -8.665 1.00 93.62 71 SER A O 1
ATOM 492 N N . ASN A 1 72 ? 17.091 -6.504 -10.073 1.00 89.75 72 ASN A N 1
ATOM 493 C CA . ASN A 1 72 ? 16.596 -7.334 -11.179 1.00 89.75 72 ASN A CA 1
ATOM 494 C C . ASN A 1 72 ? 15.153 -6.973 -11.584 1.00 89.75 72 ASN A C 1
ATOM 496 O O . ASN A 1 72 ? 14.317 -7.849 -11.802 1.00 89.75 72 ASN A O 1
ATOM 500 N N . GLY A 1 73 ? 14.860 -5.671 -11.643 1.00 92.00 73 GLY A N 1
ATOM 501 C CA . GLY A 1 73 ? 13.553 -5.153 -12.037 1.00 92.00 73 GLY A CA 1
ATOM 502 C C . GLY A 1 73 ? 12.424 -5.377 -11.029 1.00 92.00 73 GLY A C 1
ATOM 503 O O . GLY A 1 73 ? 11.256 -5.196 -11.363 1.00 92.00 73 GLY A O 1
ATOM 504 N N . PHE A 1 74 ? 12.745 -5.765 -9.794 1.00 95.31 74 PHE A N 1
ATOM 505 C CA . PHE A 1 74 ? 11.781 -5.963 -8.716 1.00 95.31 74 PHE A CA 1
ATOM 506 C C . PHE A 1 74 ? 12.070 -5.027 -7.541 1.00 95.31 74 PHE A C 1
ATOM 508 O O . PHE A 1 74 ? 13.206 -4.950 -7.075 1.00 95.31 74 PHE A O 1
ATOM 515 N N . LEU A 1 75 ? 11.034 -4.375 -7.017 1.00 97.38 75 LEU A N 1
ATOM 516 C CA . LEU A 1 75 ? 11.082 -3.628 -5.761 1.00 97.38 75 LEU 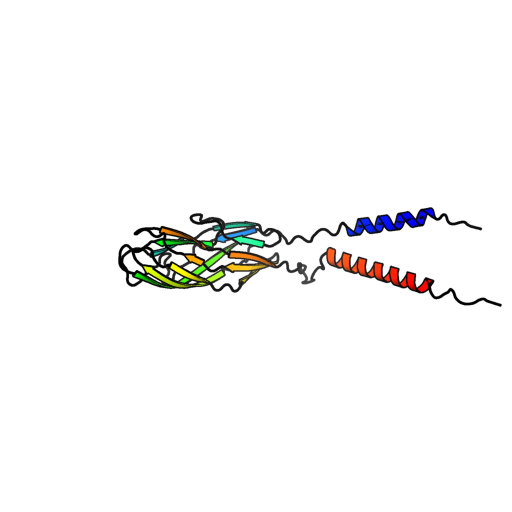A CA 1
ATOM 517 C C . LEU A 1 75 ? 9.887 -4.020 -4.883 1.00 97.38 75 LEU A C 1
ATOM 519 O O . LEU A 1 75 ? 8.731 -3.905 -5.289 1.00 97.38 75 LEU A O 1
ATOM 523 N N . GLY A 1 76 ? 10.167 -4.487 -3.667 1.00 97.81 76 GLY A N 1
ATOM 524 C CA . GLY A 1 76 ? 9.152 -4.736 -2.646 1.00 97.81 76 GLY A CA 1
ATOM 525 C C . GLY A 1 76 ? 8.977 -3.519 -1.742 1.00 97.81 76 GLY A C 1
ATOM 526 O O . GLY A 1 76 ? 9.948 -3.025 -1.180 1.00 97.81 76 GLY A O 1
ATOM 527 N N . LEU A 1 77 ? 7.735 -3.076 -1.559 1.00 97.50 77 LEU A N 1
ATOM 528 C CA . LEU A 1 77 ? 7.361 -2.032 -0.607 1.00 97.50 77 LEU A CA 1
ATOM 529 C C . LEU A 1 77 ? 6.704 -2.701 0.600 1.00 97.50 77 LEU A C 1
ATOM 531 O O . LEU A 1 77 ? 5.677 -3.366 0.453 1.00 97.50 77 LEU A O 1
ATOM 535 N N . GLY A 1 78 ? 7.267 -2.553 1.799 1.00 94.38 78 GLY A N 1
ATOM 536 C CA . GLY A 1 78 ? 6.730 -3.283 2.949 1.00 94.38 78 GLY A CA 1
ATOM 537 C C . GLY A 1 78 ? 7.491 -3.188 4.262 1.00 94.38 78 GLY A C 1
ATOM 538 O O . GLY A 1 78 ? 7.372 -4.095 5.083 1.00 94.38 78 GLY A O 1
ATOM 539 N N . ASN A 1 79 ? 8.245 -2.113 4.499 1.00 94.81 79 ASN A N 1
ATOM 540 C CA . ASN A 1 79 ? 8.796 -1.855 5.829 1.00 94.81 79 ASN A CA 1
ATOM 541 C C . ASN A 1 79 ? 7.708 -1.910 6.908 1.00 94.81 79 ASN A C 1
ATOM 543 O O . ASN A 1 79 ? 6.607 -1.378 6.728 1.00 94.81 79 ASN A O 1
ATOM 547 N N . ALA A 1 80 ? 8.029 -2.536 8.039 1.00 93.12 80 ALA A N 1
ATOM 548 C CA . ALA A 1 80 ? 7.080 -2.777 9.117 1.00 93.12 80 ALA A CA 1
ATOM 549 C C . ALA A 1 80 ? 6.604 -1.476 9.788 1.00 93.12 80 ALA A C 1
ATOM 551 O O . ALA A 1 80 ? 7.382 -0.552 10.038 1.00 93.12 80 ALA A O 1
ATOM 552 N N . ALA A 1 81 ? 5.315 -1.427 10.115 1.00 93.50 81 ALA A N 1
ATOM 553 C CA . ALA A 1 81 ? 4.714 -0.342 10.873 1.00 93.50 81 ALA A CA 1
ATOM 554 C C . ALA A 1 81 ? 5.352 -0.271 12.278 1.00 93.50 81 ALA A C 1
ATOM 556 O O . ALA A 1 81 ? 5.762 -1.307 12.809 1.00 93.50 81 ALA A O 1
ATOM 557 N N . PRO A 1 82 ? 5.455 0.919 12.897 1.00 93.12 82 PRO A N 1
ATOM 558 C CA . PRO A 1 82 ? 4.919 2.217 12.467 1.00 93.12 82 PRO A CA 1
ATOM 559 C C . PRO A 1 82 ? 5.831 3.021 11.525 1.00 93.12 82 PRO A C 1
ATOM 561 O O . PRO A 1 82 ? 5.701 4.242 11.451 1.00 93.12 82 PRO A O 1
ATOM 564 N N . SER A 1 83 ? 6.779 2.390 10.825 1.00 93.56 83 SER A N 1
ATOM 565 C CA . SER A 1 83 ? 7.599 3.119 9.854 1.00 93.56 83 SER A CA 1
ATOM 566 C C . SER A 1 83 ? 6.728 3.725 8.748 1.00 93.56 83 SER A C 1
ATOM 568 O O . SER A 1 83 ? 5.866 3.049 8.190 1.00 93.56 83 SER A O 1
ATOM 570 N N . SER A 1 84 ? 6.975 4.990 8.414 1.00 92.31 84 SER A N 1
ATOM 571 C CA . SER A 1 84 ? 6.404 5.693 7.258 1.00 92.31 84 SER A CA 1
ATOM 572 C C . SER A 1 84 ? 7.459 5.865 6.157 1.00 92.31 84 SER A C 1
ATOM 574 O O . SER A 1 84 ? 7.611 6.948 5.591 1.00 92.31 84 SER A O 1
ATOM 576 N N . THR A 1 85 ? 8.269 4.829 5.921 1.00 95.62 85 THR A N 1
ATOM 577 C CA . THR A 1 85 ? 9.332 4.835 4.906 1.00 95.62 85 THR A CA 1
ATOM 578 C C . THR A 1 85 ? 9.414 3.476 4.223 1.00 95.62 85 THR A C 1
ATOM 580 O O . THR A 1 85 ? 9.441 2.463 4.915 1.00 95.62 85 THR A O 1
ATOM 583 N N . ASN A 1 86 ? 9.501 3.445 2.891 1.00 95.62 86 ASN A N 1
ATOM 584 C CA . ASN A 1 86 ? 9.580 2.244 2.041 1.00 95.62 86 ASN A CA 1
ATOM 585 C C . ASN A 1 86 ? 8.427 1.244 2.281 1.00 95.62 86 ASN A C 1
ATOM 587 O O . ASN A 1 86 ? 8.606 0.024 2.349 1.00 95.62 86 ASN A O 1
ATOM 591 N N . ASN A 1 87 ? 7.215 1.782 2.415 1.00 96.31 87 ASN A N 1
ATOM 592 C CA . ASN A 1 87 ? 5.940 1.064 2.368 1.00 96.31 87 ASN A CA 1
ATOM 593 C C . ASN A 1 87 ? 4.855 1.987 1.782 1.00 96.31 87 ASN A C 1
ATOM 595 O O . ASN A 1 87 ? 5.137 3.131 1.437 1.00 96.31 87 ASN A O 1
ATOM 599 N N . LEU A 1 88 ? 3.616 1.503 1.683 1.00 97.81 88 LEU A N 1
ATOM 600 C CA . LEU A 1 88 ? 2.488 2.266 1.136 1.00 97.81 88 LEU A CA 1
ATOM 601 C C . LEU A 1 88 ? 1.615 2.887 2.236 1.00 97.81 88 LEU A C 1
ATOM 603 O O . LEU A 1 88 ? 0.399 2.994 2.089 1.00 97.81 88 LEU A O 1
ATOM 607 N N . GLY A 1 89 ? 2.214 3.256 3.368 1.00 97.88 89 GLY A N 1
ATOM 608 C CA . GLY A 1 89 ? 1.505 3.688 4.570 1.00 97.88 89 GLY A CA 1
ATOM 609 C C . GLY A 1 89 ? 1.222 2.538 5.521 1.00 97.88 89 GLY A C 1
ATOM 610 O O . GLY A 1 89 ? 1.609 1.390 5.293 1.00 97.88 89 GLY A O 1
ATOM 611 N N . TYR A 1 90 ? 0.534 2.849 6.611 1.00 97.88 90 TYR A N 1
ATOM 612 C CA . TYR A 1 90 ? 0.085 1.843 7.563 1.00 97.88 90 TYR A CA 1
ATOM 613 C C . TYR A 1 90 ? -1.270 2.204 8.157 1.00 97.88 90 TYR A C 1
ATOM 615 O O . TYR A 1 90 ? -1.613 3.376 8.326 1.00 97.88 90 TYR A O 1
ATOM 623 N N . PHE A 1 91 ? -2.031 1.173 8.506 1.00 97.56 91 PHE A N 1
ATOM 624 C CA . PHE A 1 91 ? -3.262 1.322 9.262 1.00 97.56 91 PHE A CA 1
ATOM 625 C C . PHE A 1 91 ? -2.990 1.169 10.749 1.00 97.56 91 PHE A C 1
ATOM 627 O O . PHE A 1 91 ? -2.226 0.301 11.164 1.00 97.56 91 PHE A O 1
ATOM 634 N N . THR A 1 92 ? -3.653 1.997 11.547 1.00 96.62 92 THR A N 1
ATOM 635 C CA . THR A 1 92 ? -3.722 1.895 13.002 1.00 96.62 92 THR A CA 1
ATOM 636 C C . THR A 1 92 ? -5.155 1.552 13.390 1.00 96.62 92 THR A C 1
ATOM 638 O O . THR A 1 92 ? -6.076 2.292 13.046 1.00 96.62 92 THR A O 1
ATOM 641 N N . LEU A 1 93 ? -5.344 0.440 14.101 1.00 95.38 93 LEU A N 1
ATOM 642 C CA . LEU A 1 93 ? -6.644 -0.003 14.602 1.00 95.38 93 LEU A CA 1
ATOM 643 C C . LEU A 1 93 ? -6.645 0.020 16.128 1.00 95.38 93 LEU A C 1
ATOM 645 O O . LEU A 1 93 ? -5.839 -0.665 16.759 1.00 95.38 93 LEU A O 1
ATOM 649 N N . THR A 1 94 ? -7.576 0.773 16.708 1.00 93.81 94 THR A N 1
ATOM 650 C CA . THR A 1 94 ? -7.740 0.886 18.162 1.00 93.81 94 THR A CA 1
ATOM 651 C C . THR A 1 94 ? -9.019 0.195 18.620 1.00 93.81 94 THR A C 1
ATOM 653 O O . THR A 1 94 ? -10.096 0.446 18.068 1.00 93.81 94 THR A O 1
ATOM 656 N N . THR A 1 95 ? -8.909 -0.641 19.657 1.00 92.94 95 THR A N 1
ATOM 657 C CA . THR A 1 95 ? -10.044 -1.316 20.301 1.00 92.94 95 THR A CA 1
ATOM 658 C C . THR A 1 95 ? -11.064 -0.281 20.810 1.00 92.94 95 THR A C 1
ATOM 660 O O . THR A 1 95 ? -10.667 0.655 21.511 1.00 92.94 95 THR A O 1
ATOM 663 N N . PRO A 1 96 ? -12.370 -0.430 20.514 1.00 91.25 96 PRO A N 1
ATOM 664 C CA . PRO A 1 96 ? -13.411 0.413 21.089 1.00 91.25 96 PRO A CA 1
ATOM 665 C C . PRO A 1 96 ? -13.410 0.341 22.616 1.00 91.25 96 PRO A C 1
ATOM 667 O O . PRO A 1 96 ? -13.156 -0.712 23.201 1.00 91.25 96 PRO A O 1
ATOM 670 N N . SER A 1 97 ? -13.761 1.442 23.276 1.00 90.38 97 SER A N 1
ATOM 671 C CA . SER A 1 97 ? -13.939 1.453 24.733 1.00 90.38 97 SER A CA 1
ATOM 672 C C . SER A 1 97 ? -15.286 0.862 25.161 1.00 90.38 97 SER A C 1
ATOM 674 O O . SER A 1 97 ? -15.447 0.490 26.321 1.00 90.38 97 SER A O 1
ATOM 676 N N . GLY A 1 98 ? -16.241 0.731 24.233 1.00 89.88 98 GLY A N 1
ATOM 677 C CA . GLY A 1 98 ? -17.541 0.113 24.479 1.00 89.88 98 GLY A CA 1
ATOM 678 C C . GLY A 1 98 ? -18.251 -0.323 23.196 1.00 89.88 98 GLY A C 1
ATOM 679 O O . GLY A 1 98 ? -18.073 0.272 22.134 1.00 89.88 98 GLY A O 1
ATOM 680 N N . GLY A 1 99 ? -19.069 -1.371 23.308 1.00 90.69 99 GLY A N 1
ATOM 681 C CA . GLY A 1 99 ? -19.866 -1.901 22.201 1.00 90.69 99 GLY A CA 1
ATOM 682 C C . GLY A 1 99 ? -19.047 -2.664 21.156 1.00 90.69 99 GLY A C 1
ATOM 683 O O . GLY A 1 99 ? -18.004 -3.246 21.453 1.00 90.69 99 GLY A O 1
ATOM 684 N N . THR A 1 100 ? -19.561 -2.704 19.926 1.00 93.44 100 THR A N 1
ATOM 685 C CA . THR A 1 100 ? -18.891 -3.309 18.766 1.00 93.44 100 THR A CA 1
ATOM 686 C C . THR A 1 100 ? -18.854 -2.294 17.636 1.00 93.44 100 THR A C 1
ATOM 688 O O . THR A 1 100 ? -19.896 -1.805 17.210 1.00 93.44 100 THR A O 1
ATOM 691 N N . ASN A 1 101 ? -17.652 -1.999 17.155 1.00 94.12 101 ASN A N 1
ATOM 692 C CA . ASN A 1 101 ? -17.422 -1.167 15.985 1.00 94.12 101 ASN A CA 1
ATOM 693 C C . ASN A 1 101 ? -17.576 -2.017 14.724 1.00 94.12 101 ASN A C 1
ATOM 695 O O . ASN A 1 101 ? -16.899 -3.036 14.587 1.00 94.12 101 ASN A O 1
ATOM 699 N N . LEU A 1 102 ? -18.440 -1.594 13.805 1.00 94.06 102 LEU A N 1
ATOM 700 C CA . LEU A 1 102 ? -18.617 -2.216 12.494 1.00 94.06 102 LEU A CA 1
ATOM 701 C C . LEU A 1 102 ? -17.910 -1.393 11.415 1.00 94.06 102 LEU A C 1
ATOM 703 O O . LEU A 1 102 ? -18.040 -0.164 11.373 1.00 94.06 102 LEU A O 1
ATOM 707 N N . TYR A 1 103 ? -17.197 -2.090 10.530 1.00 94.25 103 TYR A N 1
ATOM 708 C CA . TYR A 1 103 ? -16.444 -1.524 9.417 1.00 94.25 103 TYR A CA 1
ATOM 709 C C . TYR A 1 103 ? -17.039 -2.023 8.095 1.00 94.25 103 TYR A C 1
ATOM 711 O O . TYR A 1 103 ? -17.166 -3.226 7.871 1.00 94.25 103 TYR A O 1
ATOM 719 N N . GLY A 1 104 ? -17.424 -1.076 7.242 1.00 91.12 104 GLY A N 1
ATOM 720 C CA . GLY A 1 104 ? -18.107 -1.312 5.968 1.00 91.12 104 GLY A CA 1
ATOM 721 C C . GLY A 1 104 ? -18.032 -0.061 5.101 1.00 91.12 104 GLY A C 1
ATOM 722 O O . GLY A 1 104 ? -19.020 0.648 4.950 1.00 91.12 104 GLY A O 1
ATOM 723 N N . SER A 1 105 ? -16.829 0.274 4.639 1.00 93.94 105 SER A N 1
ATOM 724 C CA . SER A 1 105 ? -16.535 1.501 3.883 1.00 93.94 105 SER A CA 1
ATOM 725 C C . SER A 1 105 ? -15.526 1.201 2.774 1.00 93.94 105 SER A C 1
ATOM 727 O O . SER A 1 105 ? -15.067 0.068 2.643 1.00 93.94 105 SER A O 1
ATOM 729 N N . THR A 1 106 ? -15.155 2.208 1.992 1.00 95.88 106 THR A N 1
ATOM 730 C CA . THR A 1 106 ? -14.039 2.122 1.047 1.00 95.88 106 THR A CA 1
ATOM 731 C C . THR A 1 106 ? -12.867 2.977 1.515 1.00 95.88 106 THR A C 1
ATOM 733 O O . THR A 1 106 ? -13.031 3.982 2.218 1.00 95.88 106 THR A O 1
ATOM 736 N N . PHE A 1 107 ? -11.670 2.567 1.119 1.00 97.81 107 PHE A N 1
ATOM 737 C CA . PHE A 1 107 ? -10.442 3.332 1.247 1.00 97.81 107 PHE A CA 1
ATOM 738 C C . PHE A 1 107 ? -9.787 3.439 -0.121 1.00 97.81 107 PHE A C 1
ATOM 740 O O . PHE A 1 107 ? -9.647 2.455 -0.832 1.00 97.81 107 PHE A O 1
ATOM 747 N N . ASN A 1 108 ? -9.397 4.645 -0.486 1.00 98.00 108 ASN A N 1
ATOM 748 C CA . ASN A 1 108 ? -8.759 4.961 -1.745 1.00 98.00 108 ASN A CA 1
ATOM 749 C C . ASN A 1 108 ? -7.278 5.196 -1.464 1.00 98.00 108 ASN A C 1
ATOM 751 O O . ASN A 1 108 ? -6.907 6.264 -0.971 1.00 98.00 108 ASN A O 1
ATOM 755 N N . LEU A 1 109 ? -6.442 4.199 -1.755 1.00 98.31 109 LEU A N 1
ATOM 756 C CA . LEU A 1 109 ? -4.994 4.354 -1.692 1.00 98.31 109 LEU A CA 1
ATOM 757 C C . LEU A 1 109 ? -4.532 5.050 -2.971 1.00 98.31 109 LEU A C 1
ATOM 759 O O . LEU A 1 109 ? -4.623 4.475 -4.055 1.00 98.31 109 LEU A O 1
ATOM 763 N N . ARG A 1 110 ? -4.043 6.282 -2.842 1.00 97.75 110 ARG A N 1
ATOM 764 C CA . ARG A 1 110 ? -3.474 7.037 -3.959 1.00 97.75 110 ARG A CA 1
ATOM 765 C C . ARG A 1 110 ? -1.963 7.053 -3.819 1.00 97.75 110 ARG A C 1
ATOM 767 O O . ARG A 1 110 ? -1.465 7.468 -2.776 1.00 97.75 110 ARG A O 1
ATOM 774 N N . VAL A 1 111 ? -1.264 6.596 -4.849 1.00 97.69 111 VAL A N 1
ATOM 775 C CA . VAL A 1 111 ? 0.199 6.586 -4.913 1.00 97.69 111 VAL A CA 1
ATOM 776 C C . VAL A 1 111 ? 0.629 7.622 -5.937 1.00 97.69 111 VAL A C 1
ATOM 778 O O . VAL A 1 111 ? 0.263 7.519 -7.106 1.00 97.69 111 VAL A O 1
ATOM 781 N N . LEU A 1 112 ? 1.375 8.623 -5.481 1.00 96.50 112 LEU A N 1
ATOM 782 C CA . LEU A 1 112 ? 1.974 9.648 -6.323 1.00 96.50 112 LEU A CA 1
ATOM 783 C C . LEU A 1 112 ? 3.438 9.282 -6.550 1.00 96.50 112 LEU A C 1
ATOM 785 O O . LEU A 1 112 ? 4.189 9.132 -5.587 1.00 96.50 112 LEU A O 1
ATOM 789 N N . PHE A 1 113 ? 3.837 9.138 -7.808 1.00 96.12 113 PHE A N 1
ATOM 790 C CA . PHE A 1 113 ? 5.232 8.940 -8.180 1.00 96.12 113 PHE A CA 1
ATOM 791 C C . PHE A 1 113 ? 5.873 10.284 -8.528 1.00 96.12 113 PHE A C 1
ATOM 793 O O . PHE A 1 113 ? 5.265 11.124 -9.184 1.00 96.12 113 PHE A O 1
ATOM 800 N N . SER A 1 114 ? 7.111 10.481 -8.088 1.00 95.25 114 SER A N 1
ATOM 801 C CA . SER A 1 114 ? 7.946 11.624 -8.471 1.00 95.25 114 SER A CA 1
ATOM 802 C C . SER A 1 114 ? 9.209 11.210 -9.233 1.00 95.25 114 SER A C 1
ATOM 804 O O . SER A 1 114 ? 9.956 12.074 -9.675 1.00 95.25 114 SER A O 1
ATOM 806 N N . ASP A 1 115 ? 9.493 9.906 -9.307 1.00 94.19 115 ASP A N 1
ATOM 807 C CA . ASP A 1 115 ? 10.578 9.300 -10.088 1.00 94.19 115 ASP A CA 1
ATOM 808 C C . ASP A 1 115 ? 10.197 7.826 -10.368 1.00 94.19 115 ASP A C 1
ATOM 810 O O . ASP A 1 115 ? 9.761 7.150 -9.421 1.00 94.19 115 ASP A O 1
ATOM 814 N N . PRO A 1 116 ? 10.331 7.308 -11.605 1.00 91.94 116 PRO A N 1
ATOM 815 C CA . PRO A 1 116 ? 10.747 8.009 -12.825 1.00 91.94 116 PRO A CA 1
ATOM 816 C C . PRO A 1 116 ? 9.751 9.086 -13.279 1.00 91.94 116 PRO A C 1
ATOM 818 O O . PRO A 1 116 ? 8.549 8.986 -13.033 1.00 91.94 116 PRO A O 1
ATOM 821 N N . ASP A 1 117 ? 10.268 10.125 -13.937 1.00 83.38 117 ASP A N 1
ATOM 822 C CA . ASP A 1 117 ? 9.465 11.230 -14.475 1.00 83.38 117 ASP A CA 1
ATOM 823 C C . ASP A 1 117 ? 8.447 10.715 -15.515 1.00 83.38 117 ASP A C 1
ATOM 825 O O . ASP A 1 117 ? 8.741 9.802 -16.292 1.00 83.38 117 ASP A O 1
ATOM 829 N N . GLY A 1 118 ? 7.243 11.293 -15.533 1.00 73.00 118 GLY A N 1
ATOM 830 C CA . GLY A 1 118 ? 6.150 10.871 -16.425 1.00 73.00 118 GLY A CA 1
ATOM 831 C C . GLY A 1 118 ? 5.256 9.749 -15.883 1.00 73.00 118 GLY A C 1
ATOM 832 O O . GLY A 1 118 ? 4.312 9.345 -16.558 1.00 73.00 118 GLY A O 1
ATOM 833 N N . ALA A 1 119 ? 5.510 9.273 -14.664 1.00 76.06 119 ALA A N 1
ATOM 834 C CA . ALA A 1 119 ? 4.610 8.374 -13.959 1.00 76.06 119 ALA A CA 1
ATOM 835 C C . ALA A 1 119 ? 3.327 9.091 -13.496 1.00 76.06 119 ALA A C 1
ATOM 837 O O . ALA A 1 119 ? 3.386 10.042 -12.717 1.00 76.06 119 ALA A O 1
ATOM 838 N N . ASP A 1 120 ? 2.168 8.603 -13.942 1.00 81.25 120 ASP A N 1
ATOM 839 C CA . ASP A 1 120 ? 0.864 9.067 -13.463 1.00 81.25 120 ASP A CA 1
ATOM 840 C C . ASP A 1 120 ? 0.568 8.588 -12.031 1.00 81.25 120 ASP A C 1
ATOM 842 O O . ASP A 1 120 ? 1.076 7.569 -11.552 1.00 81.25 120 ASP A O 1
ATOM 846 N N . ASP A 1 121 ? -0.333 9.301 -11.357 1.00 89.56 121 ASP A N 1
ATOM 847 C CA . ASP A 1 121 ? -0.913 8.873 -10.091 1.00 89.56 121 ASP A CA 1
ATOM 848 C C . ASP A 1 121 ? -1.654 7.539 -10.240 1.00 89.56 121 ASP A C 1
ATOM 850 O O . ASP A 1 121 ? -2.504 7.362 -11.114 1.00 89.56 121 ASP A O 1
ATOM 854 N N . ALA A 1 122 ? -1.418 6.632 -9.298 1.00 93.69 122 ALA A N 1
ATOM 855 C CA . ALA A 1 122 ? -2.123 5.364 -9.216 1.00 93.69 122 ALA A CA 1
ATOM 856 C C . ALA A 1 122 ? -3.221 5.425 -8.150 1.00 93.69 122 ALA A C 1
ATOM 858 O O . ALA A 1 122 ? -2.999 5.932 -7.047 1.00 93.69 122 ALA A O 1
ATOM 859 N N . LEU A 1 123 ? -4.393 4.860 -8.443 1.00 96.62 123 LEU A N 1
ATOM 860 C CA . LEU A 1 123 ? -5.499 4.754 -7.491 1.00 96.62 123 LEU A CA 1
ATOM 861 C C . LEU A 1 123 ? -5.878 3.289 -7.287 1.00 96.62 123 LEU A C 1
ATOM 863 O O . LEU A 1 123 ? -6.372 2.644 -8.208 1.00 96.62 123 LEU A O 1
ATOM 867 N N . PHE A 1 124 ? -5.711 2.793 -6.063 1.00 97.62 124 PHE A N 1
ATOM 868 C CA . PHE A 1 124 ? -6.089 1.440 -5.660 1.00 97.62 124 PHE A CA 1
ATOM 869 C C . PHE A 1 124 ? -7.263 1.509 -4.676 1.00 97.62 124 PHE A C 1
ATOM 871 O O . PHE A 1 124 ? -7.061 1.807 -3.491 1.00 97.62 124 PHE A O 1
ATOM 878 N N . PRO A 1 125 ? -8.504 1.285 -5.142 1.00 97.31 125 PRO A N 1
ATOM 879 C CA . PRO A 1 125 ? -9.647 1.201 -4.251 1.00 97.31 125 PRO A CA 1
ATOM 880 C C . PRO A 1 125 ? -9.554 -0.074 -3.408 1.00 97.31 125 PRO A C 1
ATOM 882 O O . PRO A 1 125 ? -9.213 -1.147 -3.904 1.00 97.31 125 PRO A O 1
ATOM 885 N N . GLY A 1 126 ? -9.868 0.063 -2.125 1.00 97.25 126 GLY A N 1
ATOM 886 C CA . GLY A 1 126 ? -9.940 -1.018 -1.158 1.00 97.25 126 GLY A CA 1
ATOM 887 C C . GLY A 1 126 ? -11.296 -1.053 -0.467 1.00 97.25 126 GLY A C 1
ATOM 888 O O . GLY A 1 126 ? -11.810 -0.019 -0.030 1.00 97.25 126 GLY A O 1
ATOM 889 N N . MET A 1 127 ? -11.884 -2.239 -0.350 1.00 97.75 127 MET A N 1
ATOM 890 C CA . MET A 1 127 ? -13.123 -2.463 0.388 1.00 97.75 127 MET A CA 1
ATOM 891 C C . MET A 1 127 ? -12.809 -2.912 1.814 1.00 97.75 127 MET A C 1
ATOM 893 O O . MET A 1 127 ? -12.078 -3.873 2.038 1.00 97.75 127 MET A O 1
ATOM 897 N N . LEU A 1 128 ? -13.381 -2.217 2.796 1.00 96.81 128 LEU A N 1
ATOM 898 C CA . LEU A 1 128 ? -13.202 -2.524 4.207 1.00 96.81 128 LEU A CA 1
ATOM 899 C C . LEU A 1 128 ? -14.366 -3.346 4.713 1.00 96.81 128 LEU A C 1
ATOM 901 O O . LEU A 1 128 ? -15.515 -2.911 4.636 1.00 96.81 128 LEU A O 1
ATOM 905 N N . THR A 1 129 ? -14.053 -4.483 5.320 1.00 97.19 129 THR A N 1
ATOM 906 C CA . THR A 1 129 ? -15.040 -5.324 5.991 1.00 97.19 129 THR A CA 1
ATOM 907 C C . THR A 1 129 ? -14.516 -5.775 7.343 1.00 97.19 129 THR A C 1
ATOM 909 O O . THR A 1 129 ? -13.326 -6.033 7.521 1.00 97.19 129 THR A O 1
ATOM 912 N N . GLY A 1 130 ? -15.400 -5.854 8.330 1.00 96.00 130 GLY A N 1
ATOM 913 C CA . GLY A 1 130 ? -15.051 -6.426 9.620 1.00 96.00 130 GLY A CA 1
ATOM 914 C C . GLY A 1 130 ? -15.782 -5.796 10.788 1.00 96.00 130 GLY A C 1
ATOM 915 O O . GLY A 1 130 ? -16.635 -4.918 10.652 1.00 96.00 130 GLY A O 1
ATOM 916 N N . SER A 1 131 ? -15.424 -6.269 11.971 1.00 95.56 131 SER A N 1
ATOM 917 C CA . SER A 1 131 ? -15.988 -5.800 13.226 1.00 95.56 131 SER A CA 1
ATOM 918 C C . SER A 1 131 ? -14.978 -5.966 14.341 1.00 95.56 131 SER A C 1
ATOM 920 O O . SER A 1 131 ? -14.253 -6.961 14.373 1.00 95.56 131 SER A O 1
ATOM 922 N N . VAL A 1 132 ? -14.988 -5.035 15.284 1.00 94.38 132 VAL A N 1
ATOM 923 C CA . VAL A 1 132 ? -14.149 -5.085 16.475 1.00 94.38 132 VAL A CA 1
ATOM 924 C C . VAL A 1 132 ? -15.011 -4.863 17.707 1.00 94.38 132 VAL A C 1
ATOM 926 O O . VAL A 1 132 ? -15.602 -3.797 17.877 1.00 94.38 132 VAL A O 1
ATOM 929 N N . ALA A 1 133 ? -15.055 -5.853 18.590 1.00 93.00 133 ALA A N 1
ATOM 930 C CA . ALA A 1 133 ? -15.700 -5.731 19.891 1.00 93.00 133 ALA A CA 1
ATOM 931 C C . ALA A 1 133 ? -14.792 -5.001 20.894 1.00 93.00 133 ALA A C 1
ATOM 933 O O . ALA A 1 133 ? -13.565 -5.051 20.796 1.00 93.00 133 ALA A O 1
ATOM 934 N N . SER A 1 134 ? -15.378 -4.384 21.922 1.00 91.81 134 SER A N 1
ATOM 935 C CA . SER A 1 134 ? -14.630 -3.714 22.999 1.00 91.81 134 SER A CA 1
ATOM 936 C C . SER A 1 134 ? -13.731 -4.651 23.818 1.00 91.81 134 SER A C 1
ATOM 938 O O . SER A 1 134 ? -12.864 -4.200 24.560 1.00 91.81 134 SER A O 1
ATOM 940 N N . THR A 1 135 ? -13.917 -5.966 23.680 1.00 90.69 135 THR A N 1
ATOM 941 C CA . THR A 1 135 ? -13.046 -7.012 24.237 1.00 90.69 135 THR A CA 1
ATOM 942 C C . THR A 1 135 ? -11.764 -7.227 23.423 1.00 90.69 135 THR A C 1
ATOM 944 O O . THR A 1 135 ? -10.961 -8.077 23.788 1.00 90.69 135 THR A O 1
ATOM 947 N N . GLY A 1 136 ? -11.583 -6.515 22.303 1.00 89.50 136 GLY A N 1
ATOM 948 C CA . GLY A 1 136 ? -10.480 -6.727 21.360 1.00 89.50 136 GLY A CA 1
ATOM 949 C C . GLY A 1 136 ? -10.704 -7.889 20.387 1.00 89.50 136 GLY A C 1
ATOM 950 O O . GLY A 1 136 ? -9.828 -8.190 19.584 1.00 89.50 136 GLY A O 1
ATOM 951 N N . ALA A 1 137 ? -11.864 -8.553 20.430 1.00 92.62 137 ALA A N 1
ATOM 952 C CA . ALA A 1 137 ? -12.187 -9.629 19.498 1.00 92.62 137 ALA A CA 1
ATOM 953 C C . ALA A 1 137 ? -12.572 -9.086 18.110 1.00 92.62 137 ALA A C 1
ATOM 955 O O . ALA A 1 137 ? -13.296 -8.093 18.002 1.00 92.62 137 ALA A O 1
ATOM 956 N N . GLY A 1 138 ? -12.139 -9.790 17.062 1.00 94.50 138 GLY A N 1
ATOM 957 C CA . GLY A 1 138 ? -12.429 -9.462 15.667 1.00 94.50 138 GLY A CA 1
ATOM 958 C C . GLY A 1 138 ? -11.249 -8.813 14.944 1.00 94.50 138 GLY A C 1
ATOM 959 O O . GLY A 1 138 ? -10.089 -9.054 15.277 1.00 94.50 138 GLY A O 1
ATOM 960 N N . GLY A 1 139 ? -11.554 -8.018 13.923 1.00 95.88 139 GLY A N 1
ATOM 961 C CA . GLY A 1 139 ? -10.569 -7.381 13.059 1.00 95.88 139 GLY A CA 1
ATOM 962 C C . GLY A 1 139 ? -11.211 -6.712 11.851 1.00 95.88 139 GLY A C 1
ATOM 963 O O . GLY A 1 139 ? -12.427 -6.776 11.654 1.00 95.88 139 GLY A O 1
ATOM 964 N N . VAL A 1 140 ? -10.370 -6.064 11.056 1.00 97.12 140 VAL A N 1
ATOM 965 C CA . VAL A 1 140 ? -10.723 -5.417 9.797 1.00 97.12 140 VAL A CA 1
ATOM 966 C C . VAL A 1 140 ? -9.878 -6.034 8.693 1.00 97.12 140 VAL A C 1
ATOM 968 O O . VAL A 1 140 ? -8.659 -6.138 8.824 1.00 97.12 140 VAL A O 1
ATOM 971 N N . PHE A 1 141 ? -10.533 -6.439 7.616 1.00 98.25 141 PHE A N 1
ATOM 972 C CA . PHE A 1 141 ? -9.911 -6.823 6.361 1.00 98.25 141 PHE A CA 1
ATOM 973 C C . PHE A 1 141 ? -10.071 -5.674 5.366 1.00 98.25 141 PHE A C 1
ATOM 975 O O . PHE A 1 141 ? -11.158 -5.097 5.257 1.00 98.25 141 PHE A O 1
ATOM 982 N N . ILE A 1 142 ? -8.984 -5.323 4.684 1.00 98.31 142 ILE A N 1
ATOM 983 C CA . ILE A 1 142 ? -8.979 -4.361 3.585 1.00 98.31 142 ILE A CA 1
ATOM 984 C C . ILE A 1 142 ? -8.582 -5.119 2.320 1.00 98.31 142 ILE A C 1
ATOM 986 O O . ILE A 1 142 ? -7.442 -5.570 2.198 1.00 98.31 142 ILE A O 1
ATOM 990 N N . ASP A 1 143 ? -9.560 -5.258 1.432 1.00 98.31 143 ASP A N 1
ATOM 991 C CA . ASP A 1 143 ? -9.502 -5.964 0.152 1.00 98.31 143 ASP A CA 1
ATOM 992 C C . ASP A 1 143 ? -9.208 -4.951 -0.955 1.00 98.31 143 ASP A C 1
ATOM 994 O O . ASP A 1 143 ? -10.102 -4.193 -1.340 1.00 98.31 143 ASP A O 1
ATOM 998 N N . PHE A 1 144 ? -7.951 -4.845 -1.380 1.00 98.31 144 PHE A N 1
ATOM 999 C CA . PHE A 1 144 ? -7.559 -3.936 -2.454 1.00 98.31 144 PHE A CA 1
ATOM 1000 C C . PHE A 1 144 ? -7.776 -4.606 -3.807 1.00 98.31 144 PHE A C 1
ATOM 1002 O O . PHE A 1 144 ? -7.583 -5.807 -3.956 1.00 98.31 144 PHE A O 1
ATOM 1009 N N . ASP A 1 145 ? -8.068 -3.824 -4.846 1.00 96.25 145 ASP A N 1
ATOM 1010 C CA . ASP A 1 145 ? -7.936 -4.345 -6.207 1.00 96.25 145 ASP A CA 1
ATOM 1011 C C . ASP A 1 145 ? -6.457 -4.677 -6.493 1.00 96.25 145 ASP A C 1
ATOM 1013 O O . ASP A 1 145 ? -5.637 -3.792 -6.753 1.00 96.25 145 ASP A O 1
ATOM 1017 N N . ASN A 1 146 ? -6.097 -5.964 -6.414 1.00 95.38 146 ASN A N 1
ATOM 1018 C CA . ASN A 1 146 ? -4.729 -6.428 -6.655 1.00 95.38 146 ASN A CA 1
ATOM 1019 C C . ASN A 1 146 ? -4.390 -6.558 -8.154 1.00 95.38 146 ASN A C 1
ATOM 1021 O O . ASN A 1 146 ? -3.377 -7.182 -8.495 1.00 95.38 146 ASN A O 1
ATOM 1025 N N . THR A 1 147 ? -5.206 -6.021 -9.064 1.00 96.69 147 THR A N 1
ATOM 1026 C CA . THR A 1 147 ? -4.860 -5.941 -10.488 1.00 96.69 147 THR A CA 1
ATOM 1027 C C . THR A 1 147 ? -3.647 -5.017 -10.658 1.00 96.69 147 THR A C 1
ATOM 1029 O O . THR A 1 147 ? -3.721 -3.849 -10.271 1.00 96.69 147 THR A O 1
ATOM 1032 N N . PRO A 1 148 ? -2.509 -5.492 -11.209 1.00 96.12 148 PRO A N 1
ATOM 1033 C CA . PRO A 1 148 ? -1.362 -4.624 -11.460 1.00 96.12 148 PRO A CA 1
ATOM 1034 C C . PRO A 1 148 ? -1.745 -3.466 -12.388 1.00 96.12 148 PRO A C 1
ATOM 1036 O O . PRO A 1 148 ? -2.292 -3.698 -13.465 1.00 96.12 148 PRO A O 1
ATOM 1039 N N . GLN A 1 149 ? -1.442 -2.234 -11.981 1.00 95.19 149 GLN A N 1
ATOM 1040 C CA . GLN A 1 149 ? -1.586 -1.051 -12.832 1.00 95.19 149 GLN A CA 1
ATOM 1041 C C . GLN A 1 149 ? -0.256 -0.775 -13.522 1.00 95.19 149 GLN A C 1
ATOM 1043 O O . GLN A 1 149 ? 0.779 -0.795 -12.856 1.00 95.19 149 GLN A O 1
ATOM 1048 N N . SER A 1 150 ? -0.288 -0.559 -14.836 1.00 92.75 150 SER A N 1
ATOM 1049 C CA . SER A 1 150 ? 0.897 -0.322 -15.664 1.00 92.75 150 SER A CA 1
ATOM 1050 C C . SER A 1 150 ? 1.090 1.162 -15.951 1.00 92.75 150 SER A C 1
ATOM 1052 O O . SER A 1 150 ? 0.128 1.879 -16.212 1.00 92.75 150 SER A O 1
ATOM 1054 N N . PHE A 1 151 ? 2.349 1.578 -15.967 1.00 91.69 151 PHE A N 1
ATOM 1055 C CA . PHE A 1 151 ? 2.804 2.941 -16.205 1.00 91.69 151 PHE A CA 1
ATOM 1056 C C . PHE A 1 151 ? 3.962 2.911 -17.203 1.00 91.69 151 PHE A C 1
ATOM 1058 O O . PHE A 1 151 ? 4.690 1.917 -17.291 1.00 91.69 151 PHE A O 1
ATOM 1065 N N . SER A 1 152 ? 4.149 4.002 -17.937 1.00 90.06 152 SER A N 1
ATOM 1066 C CA . SER A 1 152 ? 5.244 4.185 -18.892 1.00 90.06 152 SER A CA 1
ATOM 1067 C C . SER A 1 152 ? 6.057 5.425 -18.543 1.00 90.06 152 SER A C 1
ATOM 1069 O O . SER A 1 152 ? 5.493 6.420 -18.103 1.00 90.06 152 SER A O 1
ATOM 1071 N N . TYR A 1 153 ? 7.360 5.374 -18.788 1.00 87.38 153 TYR A N 1
ATOM 1072 C CA . TYR A 1 153 ? 8.291 6.497 -18.677 1.00 87.38 153 TYR A CA 1
ATOM 1073 C C . TYR A 1 153 ? 9.325 6.405 -19.811 1.00 87.38 153 TYR A C 1
ATOM 1075 O O . TYR A 1 153 ? 9.418 5.375 -20.480 1.00 87.38 153 TYR A O 1
ATOM 1083 N N . ASP A 1 154 ? 10.143 7.441 -20.017 1.00 82.44 154 ASP A N 1
ATOM 1084 C CA . ASP A 1 154 ? 11.116 7.514 -21.131 1.00 82.44 154 ASP A CA 1
ATOM 1085 C C . ASP A 1 154 ? 12.156 6.368 -21.163 1.00 82.44 154 ASP A C 1
ATOM 1087 O O . ASP A 1 154 ? 12.873 6.198 -22.147 1.00 82.44 154 ASP A O 1
ATOM 1091 N N . GLY A 1 155 ? 12.249 5.556 -20.106 1.00 81.56 155 GLY A N 1
ATOM 1092 C CA . GLY A 1 155 ? 13.152 4.407 -20.014 1.00 81.56 155 GLY A CA 1
ATOM 1093 C C . GLY A 1 155 ? 12.469 3.038 -19.971 1.00 81.56 155 GLY A C 1
ATOM 1094 O O . GLY A 1 155 ? 13.168 2.050 -19.751 1.00 81.56 155 GLY A O 1
ATOM 1095 N N . GLY A 1 156 ? 11.145 2.949 -20.132 1.00 87.44 156 GLY A N 1
ATOM 1096 C CA . GLY A 1 156 ? 10.433 1.671 -20.166 1.00 87.44 156 GLY A CA 1
ATOM 1097 C C . GLY A 1 156 ? 9.036 1.714 -19.556 1.00 87.44 156 GLY A C 1
ATOM 1098 O O . GLY A 1 156 ? 8.372 2.747 -19.508 1.00 87.44 156 GLY A O 1
ATOM 1099 N N . ALA A 1 157 ? 8.581 0.555 -19.088 1.00 90.94 157 ALA A N 1
ATOM 1100 C CA . ALA A 1 157 ? 7.308 0.414 -18.403 1.00 90.94 157 ALA A CA 1
ATOM 1101 C C . ALA A 1 157 ? 7.509 -0.251 -17.044 1.00 90.94 157 ALA A C 1
ATOM 1103 O O . ALA A 1 157 ? 8.470 -0.988 -16.813 1.00 90.94 157 ALA A O 1
ATOM 1104 N N . TYR A 1 158 ? 6.592 0.000 -16.124 1.00 93.50 158 TYR A N 1
ATOM 1105 C CA . TYR A 1 158 ? 6.536 -0.723 -14.866 1.00 93.50 158 TYR A CA 1
ATOM 1106 C C . TYR A 1 158 ? 5.093 -0.951 -14.449 1.00 93.50 158 TYR A C 1
ATOM 1108 O O . TYR A 1 158 ? 4.175 -0.298 -14.939 1.00 93.50 158 TYR A O 1
ATOM 1116 N N . SER A 1 159 ? 4.888 -1.882 -13.527 1.00 95.19 159 SER A N 1
ATOM 1117 C CA . SER A 1 159 ? 3.603 -2.098 -12.886 1.00 95.19 159 SER A CA 1
ATOM 1118 C C . SER A 1 159 ? 3.716 -2.027 -11.373 1.00 95.19 159 SER A C 1
ATOM 1120 O O . SER A 1 159 ? 4.710 -2.466 -10.791 1.00 95.19 159 SER A O 1
ATOM 1122 N N . LEU A 1 160 ? 2.682 -1.482 -10.734 1.00 97.00 160 LEU A N 1
ATOM 1123 C CA . LEU A 1 160 ? 2.500 -1.502 -9.287 1.00 97.00 160 LEU A CA 1
ATOM 1124 C C . LEU A 1 160 ? 1.299 -2.382 -8.945 1.00 97.00 160 LEU A C 1
ATOM 1126 O O . LEU A 1 160 ? 0.222 -2.251 -9.527 1.00 97.00 160 LEU A O 1
ATOM 1130 N N . ARG A 1 161 ? 1.482 -3.251 -7.952 1.00 97.62 161 ARG A N 1
ATOM 1131 C CA . ARG A 1 161 ? 0.407 -4.002 -7.305 1.00 97.62 161 ARG A CA 1
ATOM 1132 C C . ARG A 1 161 ? 0.434 -3.773 -5.801 1.00 97.62 161 ARG A C 1
ATOM 1134 O O . ARG A 1 161 ? 1.496 -3.850 -5.185 1.00 97.62 161 ARG A O 1
ATOM 1141 N N . VAL A 1 162 ? -0.741 -3.580 -5.216 1.00 98.25 162 VAL A N 1
ATOM 1142 C CA . VAL A 1 162 ? -0.953 -3.459 -3.769 1.00 98.25 162 VAL A CA 1
ATOM 1143 C C . VAL A 1 162 ? -1.487 -4.783 -3.237 1.00 98.25 162 VAL A C 1
ATOM 1145 O O . VAL A 1 162 ? -2.278 -5.433 -3.918 1.00 98.25 162 VAL A O 1
ATOM 1148 N N . ASN A 1 163 ? -1.031 -5.205 -2.059 1.00 98.38 163 ASN A N 1
ATOM 1149 C CA . ASN A 1 163 ? -1.504 -6.430 -1.419 1.00 98.38 163 ASN A CA 1
ATOM 1150 C C . ASN A 1 163 ? -2.607 -6.122 -0.401 1.00 98.38 163 ASN A C 1
ATOM 1152 O O . ASN A 1 163 ? -2.560 -5.098 0.287 1.00 98.38 163 ASN A O 1
ATOM 1156 N N . ASP A 1 164 ? -3.528 -7.066 -0.246 1.00 98.31 164 ASP A N 1
ATOM 1157 C CA . ASP A 1 164 ? -4.530 -7.039 0.816 1.00 98.31 164 ASP A CA 1
ATOM 1158 C C . ASP A 1 164 ? -3.891 -7.128 2.192 1.00 98.31 164 ASP A C 1
ATOM 1160 O O . ASP A 1 164 ? -2.766 -7.615 2.370 1.00 98.31 164 ASP A O 1
ATOM 1164 N N . LEU A 1 165 ? -4.646 -6.697 3.197 1.00 97.31 165 LEU A N 1
ATOM 1165 C CA . LEU A 1 165 ? -4.194 -6.797 4.571 1.00 97.31 165 LEU A CA 1
ATOM 1166 C C . LEU A 1 165 ? -5.345 -7.039 5.540 1.00 97.31 165 LEU A C 1
ATOM 1168 O O . LEU A 1 165 ? -6.482 -6.613 5.339 1.00 97.31 165 LEU A O 1
ATOM 1172 N N . ALA A 1 166 ? -5.011 -7.704 6.639 1.00 97.56 166 ALA A N 1
ATOM 1173 C CA . ALA A 1 166 ? -5.887 -7.874 7.782 1.00 97.56 166 ALA A CA 1
ATOM 1174 C C . ALA A 1 166 ? -5.223 -7.263 9.015 1.00 97.56 166 ALA A C 1
ATOM 1176 O O . ALA A 1 166 ? -4.020 -7.414 9.230 1.00 97.56 166 ALA A O 1
ATOM 1177 N N . ILE A 1 167 ? -6.023 -6.600 9.841 1.00 96.62 167 ILE A N 1
ATOM 1178 C CA . ILE A 1 167 ? -5.593 -6.047 11.117 1.00 96.62 167 ILE A CA 1
ATOM 1179 C C . ILE A 1 167 ? -6.587 -6.435 12.202 1.00 96.62 167 ILE A C 1
ATOM 1181 O O . ILE A 1 167 ? -7.783 -6.168 12.117 1.00 96.62 167 ILE A O 1
ATOM 1185 N N . ASN A 1 168 ? -6.084 -7.058 13.254 1.00 94.81 168 ASN A N 1
ATOM 1186 C CA . ASN A 1 168 ? -6.798 -7.253 14.501 1.00 94.81 168 ASN A CA 1
ATOM 1187 C C . ASN A 1 168 ? -6.221 -6.295 15.547 1.00 94.81 168 ASN A C 1
ATOM 1189 O O . ASN A 1 168 ? -5.008 -6.064 15.579 1.00 94.81 168 ASN A O 1
ATOM 1193 N N . PRO A 1 169 ? -7.056 -5.704 16.408 1.00 89.56 169 PRO A N 1
ATOM 1194 C CA . PRO A 1 169 ? -6.526 -4.966 17.534 1.00 89.56 169 PRO A CA 1
ATOM 1195 C C . PRO A 1 169 ? -5.918 -5.958 18.529 1.00 89.56 169 PRO A C 1
ATOM 1197 O O . PRO A 1 169 ? -6.415 -7.071 18.710 1.00 89.56 169 PRO A O 1
ATOM 1200 N N . ASN A 1 170 ? -4.824 -5.570 19.181 1.00 81.31 170 ASN A N 1
ATOM 1201 C CA . ASN A 1 170 ? -4.259 -6.386 20.249 1.00 81.31 170 ASN A CA 1
ATOM 1202 C C . ASN A 1 170 ? -5.291 -6.516 21.391 1.00 81.31 170 ASN A C 1
ATOM 1204 O O . ASN A 1 170 ? -5.981 -5.547 21.703 1.00 81.31 170 ASN A O 1
ATOM 1208 N N . ALA A 1 171 ? -5.392 -7.700 22.003 1.00 68.25 171 ALA A N 1
ATOM 1209 C CA . ALA A 1 171 ? -6.538 -8.196 22.782 1.00 68.25 171 ALA A CA 1
ATOM 1210 C C . ALA A 1 171 ? -6.882 -7.439 24.091 1.00 68.25 171 ALA A C 1
ATOM 1212 O O . ALA A 1 171 ? -7.693 -7.912 24.883 1.00 68.25 171 ALA A O 1
ATOM 1213 N N . ALA A 1 172 ? -6.287 -6.273 24.350 1.00 66.25 172 ALA A N 1
ATOM 1214 C CA . ALA A 1 172 ? -6.618 -5.428 25.493 1.00 66.25 172 ALA A CA 1
ATOM 1215 C C . ALA A 1 172 ? -7.617 -4.320 25.107 1.00 66.25 172 ALA A C 1
ATOM 1217 O O . ALA A 1 172 ? -7.561 -3.757 24.009 1.00 66.25 172 ALA A O 1
ATOM 1218 N N . ALA A 1 173 ? -8.511 -3.956 26.031 1.00 64.19 173 ALA A N 1
ATOM 1219 C CA . ALA A 1 173 ? -9.325 -2.747 25.907 1.00 64.19 173 ALA A CA 1
ATOM 1220 C C . ALA A 1 173 ? -8.406 -1.515 25.803 1.00 64.19 173 ALA A C 1
ATOM 1222 O O . ALA A 1 173 ? -7.485 -1.359 26.604 1.00 64.19 173 ALA A O 1
ATOM 1223 N N . GLY A 1 174 ? -8.624 -0.670 24.791 1.00 73.31 174 GLY A N 1
ATOM 1224 C CA . GLY A 1 174 ? -7.706 0.426 24.445 1.00 73.31 174 GLY A CA 1
ATOM 1225 C C . GLY A 1 174 ? -6.411 -0.014 23.746 1.00 73.31 174 GLY A C 1
ATOM 1226 O O . GLY A 1 174 ? -5.526 0.811 23.530 1.00 73.31 174 GLY A O 1
ATOM 1227 N N . GLY A 1 175 ? -6.291 -1.295 23.388 1.00 87.38 175 GLY A N 1
ATOM 1228 C CA . GLY A 1 175 ? -5.192 -1.818 22.590 1.00 87.38 175 GLY A CA 1
ATOM 1229 C C . GLY A 1 175 ? -5.156 -1.187 21.203 1.00 87.38 175 GLY A C 1
ATOM 1230 O O . GLY A 1 175 ? -6.191 -0.931 20.587 1.00 87.38 175 GLY A O 1
ATOM 1231 N N . THR A 1 176 ? -3.945 -0.959 20.710 1.00 93.00 176 THR A N 1
ATOM 1232 C CA . THR A 1 176 ? -3.69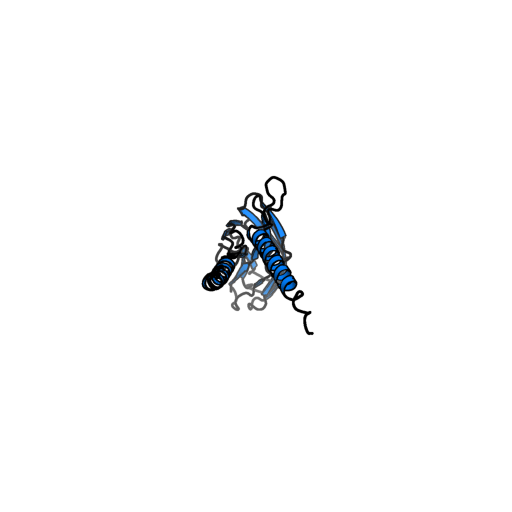7 -0.445 19.366 1.00 93.00 176 THR A CA 1
ATOM 1233 C C . THR A 1 176 ? -2.814 -1.434 18.625 1.00 93.00 176 THR A C 1
ATOM 1235 O O . THR A 1 176 ? -1.829 -1.927 19.173 1.00 93.00 176 THR A O 1
ATOM 1238 N N . SER A 1 177 ? -3.189 -1.737 17.389 1.00 95.50 177 SER A N 1
ATOM 1239 C CA . SER A 1 177 ? -2.393 -2.528 16.455 1.00 95.50 177 SER A CA 1
ATOM 1240 C C . SER A 1 177 ? -2.071 -1.688 15.232 1.00 95.50 177 SER A C 1
ATOM 1242 O O . SER A 1 177 ? -2.806 -0.750 14.908 1.00 95.50 177 SER A O 1
ATOM 1244 N N . GLN A 1 178 ? -0.964 -2.009 14.573 1.00 96.00 178 GLN A N 1
ATOM 1245 C CA . GLN A 1 178 ? -0.509 -1.310 13.382 1.00 96.00 178 GLN A CA 1
ATOM 1246 C C . GLN A 1 178 ? -0.016 -2.317 12.352 1.00 96.00 178 GLN A C 1
ATOM 1248 O O . GLN A 1 178 ? 0.686 -3.265 12.701 1.00 96.00 178 GLN A O 1
ATOM 1253 N N . VAL A 1 179 ? -0.367 -2.105 11.087 1.00 97.12 179 VAL A N 1
ATOM 1254 C CA . VAL A 1 179 ? 0.086 -2.955 9.982 1.00 97.12 179 VAL A CA 1
ATOM 1255 C C . VAL A 1 179 ? 0.347 -2.117 8.742 1.00 97.12 179 VAL A C 1
ATOM 1257 O O . VAL A 1 179 ? -0.440 -1.232 8.401 1.00 97.12 179 VAL A O 1
ATOM 1260 N N . SER A 1 180 ? 1.468 -2.384 8.081 1.00 97.88 180 SER A N 1
ATOM 1261 C CA . SER A 1 180 ? 1.838 -1.691 6.852 1.00 97.88 180 SER A CA 1
ATOM 1262 C C . SER A 1 180 ? 1.011 -2.173 5.677 1.00 97.88 180 SER A C 1
ATOM 1264 O O . SER A 1 180 ? 0.757 -3.368 5.528 1.00 97.88 180 SER A O 1
ATOM 1266 N N . VAL A 1 181 ? 0.682 -1.240 4.794 1.00 97.88 181 VAL A N 1
ATOM 1267 C CA . VAL A 1 181 ? 0.252 -1.560 3.440 1.00 97.88 181 VAL A CA 1
ATOM 1268 C C . VAL A 1 181 ? 1.497 -1.929 2.641 1.00 97.88 181 VAL A C 1
ATOM 1270 O O . VAL A 1 181 ? 2.497 -1.201 2.642 1.00 97.88 181 VAL A O 1
ATOM 1273 N N . THR A 1 182 ? 1.446 -3.082 1.982 1.00 98.19 182 THR A N 1
ATOM 1274 C CA . THR A 1 182 ? 2.568 -3.610 1.203 1.00 98.19 182 THR A CA 1
ATOM 1275 C C . THR A 1 182 ? 2.225 -3.632 -0.277 1.00 98.19 182 THR A C 1
ATOM 1277 O O . THR A 1 182 ? 1.057 -3.682 -0.665 1.00 98.19 182 THR A O 1
ATOM 1280 N N . GLY A 1 183 ? 3.251 -3.596 -1.113 1.00 98.00 183 GLY A N 1
ATOM 1281 C CA . GLY A 1 183 ? 3.095 -3.628 -2.555 1.00 98.00 183 GLY A CA 1
ATOM 1282 C C . GLY A 1 183 ? 4.361 -4.090 -3.249 1.00 98.00 183 GLY A C 1
ATOM 1283 O O . GLY A 1 183 ? 5.396 -4.330 -2.624 1.00 98.00 183 GLY A O 1
ATOM 1284 N N . VAL A 1 184 ? 4.260 -4.249 -4.558 1.00 97.88 184 VAL A N 1
ATOM 1285 C CA . VAL A 1 184 ? 5.363 -4.678 -5.410 1.00 97.88 184 VAL A CA 1
ATOM 1286 C C . VAL A 1 184 ? 5.367 -3.829 -6.666 1.00 97.88 184 VAL A C 1
ATOM 1288 O O . VAL A 1 184 ? 4.338 -3.715 -7.331 1.00 97.88 184 VAL A O 1
ATOM 1291 N N . ILE A 1 185 ? 6.541 -3.304 -7.002 1.00 96.69 185 ILE A N 1
ATOM 1292 C CA . ILE A 1 185 ? 6.833 -2.684 -8.289 1.00 96.69 185 ILE A CA 1
ATOM 1293 C C . ILE A 1 185 ? 7.637 -3.676 -9.133 1.00 96.69 185 ILE A C 1
ATOM 1295 O O . ILE A 1 185 ? 8.588 -4.299 -8.646 1.00 96.69 185 ILE A O 1
ATOM 1299 N N . ARG A 1 186 ? 7.247 -3.835 -10.398 1.00 95.44 186 ARG A N 1
ATOM 1300 C CA . ARG A 1 186 ? 7.986 -4.611 -11.399 1.00 95.44 186 ARG A CA 1
ATOM 1301 C C . ARG A 1 186 ? 8.241 -3.754 -12.618 1.00 95.44 186 ARG A C 1
ATOM 1303 O O . ARG A 1 186 ? 7.287 -3.262 -13.204 1.00 95.44 186 ARG A O 1
ATOM 1310 N N . THR A 1 187 ? 9.496 -3.595 -13.007 1.00 92.75 187 THR A N 1
ATOM 1311 C CA . THR A 1 187 ? 9.837 -2.966 -14.284 1.00 92.75 187 THR A CA 1
ATOM 1312 C C . THR A 1 187 ? 9.738 -4.013 -15.377 1.00 92.75 187 THR A C 1
ATOM 1314 O O . THR A 1 187 ? 10.433 -5.033 -15.327 1.00 92.75 187 THR A O 1
ATOM 1317 N N . ASP A 1 188 ? 8.908 -3.745 -16.370 1.00 82.88 188 ASP A N 1
ATOM 1318 C CA . ASP A 1 188 ? 8.915 -4.507 -17.600 1.00 82.88 188 ASP A CA 1
ATOM 1319 C C . ASP A 1 188 ? 10.026 -3.921 -18.464 1.00 82.88 188 ASP A C 1
ATOM 1321 O O . ASP A 1 188 ? 9.922 -2.814 -18.999 1.00 82.88 188 ASP A O 1
ATOM 1325 N N . VAL A 1 189 ? 11.128 -4.661 -18.578 1.00 63.06 189 VAL A N 1
ATOM 1326 C CA . VAL A 1 189 ? 12.157 -4.342 -19.563 1.00 63.06 189 VAL A CA 1
ATOM 1327 C C . VAL A 1 189 ? 11.550 -4.667 -20.919 1.00 63.06 189 VAL A C 1
ATOM 1329 O O . VAL A 1 189 ? 11.644 -5.791 -21.407 1.00 63.06 189 VAL A O 1
ATOM 1332 N N . THR A 1 190 ? 10.865 -3.696 -21.512 1.00 56.09 190 THR A N 1
ATOM 1333 C CA . THR A 1 190 ? 10.646 -3.732 -22.953 1.00 56.09 190 THR A CA 1
ATOM 1334 C C . THR A 1 190 ? 12.025 -3.460 -23.549 1.00 56.09 190 THR A C 1
ATOM 1336 O O . THR A 1 190 ? 12.585 -2.404 -23.245 1.00 56.09 190 THR A O 1
ATOM 1339 N N . PRO A 1 191 ? 12.640 -4.403 -24.291 1.00 53.78 191 PRO A N 1
ATOM 1340 C CA . PRO A 1 191 ? 13.929 -4.160 -24.926 1.00 53.78 191 PRO A CA 1
ATOM 1341 C C . PRO A 1 191 ? 13.801 -2.870 -25.722 1.00 53.78 191 PRO A C 1
ATOM 1343 O O . PRO A 1 191 ? 12.899 -2.778 -26.554 1.00 53.78 191 PRO A O 1
ATOM 1346 N N . GLY A 1 192 ? 14.624 -1.877 -25.379 1.00 51.59 192 GLY A N 1
ATOM 1347 C CA . GLY A 1 192 ? 14.455 -0.507 -25.843 1.00 51.59 192 GLY A CA 1
ATOM 1348 C C . GLY A 1 192 ? 14.161 -0.466 -27.336 1.00 51.59 192 GLY A C 1
ATOM 1349 O O . GLY A 1 192 ? 14.967 -0.916 -28.156 1.00 51.59 192 GLY A O 1
ATOM 1350 N N . GLU A 1 193 ? 12.991 0.061 -27.675 1.00 49.44 193 GLU A N 1
ATOM 1351 C CA . GLU A 1 193 ? 12.786 0.625 -28.992 1.00 49.44 193 GLU A CA 1
ATOM 1352 C C . GLU A 1 193 ? 13.800 1.768 -29.112 1.00 49.44 193 GLU A C 1
ATOM 1354 O O . GLU A 1 193 ? 13.856 2.659 -28.262 1.00 49.44 193 GLU A O 1
ATOM 1359 N N . GLY A 1 194 ? 14.684 1.705 -30.109 1.00 52.94 194 GLY A N 1
ATOM 1360 C CA . GLY A 1 194 ? 15.552 2.836 -30.423 1.00 52.94 194 GLY A CA 1
ATOM 1361 C C . GLY A 1 194 ? 14.718 4.096 -30.710 1.00 52.94 194 GLY A C 1
ATOM 1362 O O . GLY A 1 194 ? 13.500 4.006 -30.862 1.00 52.94 194 GLY A O 1
ATOM 1363 N N . PRO A 1 195 ? 15.344 5.275 -30.871 1.00 49.88 195 PRO A N 1
ATOM 1364 C CA . PRO A 1 195 ? 14.637 6.515 -31.224 1.00 49.88 195 PRO A CA 1
ATOM 1365 C C . PRO A 1 195 ? 13.761 6.415 -32.495 1.00 49.88 195 PRO A C 1
ATOM 1367 O O . PRO A 1 195 ? 12.928 7.287 -32.721 1.00 49.88 195 PRO A O 1
ATOM 1370 N N . ASP A 1 196 ? 13.905 5.336 -33.276 1.00 64.25 196 ASP A N 1
ATOM 1371 C CA . ASP A 1 196 ? 13.137 5.026 -34.485 1.00 64.25 196 ASP A CA 1
ATOM 1372 C C . ASP A 1 196 ? 12.149 3.840 -34.335 1.00 64.25 196 ASP A C 1
ATOM 1374 O O . ASP A 1 196 ? 11.655 3.327 -35.340 1.00 64.25 196 ASP A O 1
ATOM 1378 N N . GLY A 1 197 ? 11.859 3.351 -33.121 1.00 54.84 197 GLY A N 1
ATOM 1379 C CA . GLY A 1 197 ? 10.950 2.205 -32.927 1.00 54.84 197 GLY A CA 1
ATOM 1380 C C . GLY A 1 197 ? 11.569 0.840 -33.267 1.00 54.84 197 GLY A C 1
ATOM 1381 O O . GLY A 1 197 ? 10.874 -0.175 -33.325 1.00 54.84 197 GLY A O 1
ATOM 1382 N N . GLU A 1 198 ? 12.876 0.784 -33.538 1.00 51.62 198 GLU A N 1
ATOM 1383 C CA . GLU A 1 198 ? 13.561 -0.473 -33.832 1.00 51.62 198 GLU A CA 1
ATOM 1384 C C . GLU A 1 198 ? 13.833 -1.199 -32.513 1.00 51.62 198 GLU A C 1
ATOM 1386 O O . GLU A 1 198 ? 14.618 -0.727 -31.692 1.00 51.62 198 GLU A O 1
ATOM 1391 N N . VAL A 1 199 ? 13.164 -2.334 -32.289 1.00 51.25 199 VAL A N 1
ATOM 1392 C CA . VAL A 1 199 ? 13.462 -3.237 -31.170 1.00 51.25 199 VAL A CA 1
ATOM 1393 C C . VAL A 1 199 ? 14.897 -3.711 -31.357 1.00 51.25 199 VAL A C 1
ATOM 1395 O O . VAL A 1 199 ? 15.143 -4.608 -32.164 1.00 51.25 199 VAL A O 1
ATOM 1398 N N . ILE A 1 200 ? 15.853 -3.092 -30.658 1.00 55.09 200 ILE A N 1
ATOM 1399 C CA . ILE A 1 200 ? 17.261 -3.475 -30.757 1.00 55.09 200 ILE A CA 1
ATOM 1400 C C . ILE A 1 200 ? 17.365 -4.854 -30.104 1.00 55.09 200 ILE A C 1
ATOM 1402 O O . ILE A 1 200 ? 17.219 -4.959 -28.882 1.00 55.09 200 ILE A O 1
ATOM 1406 N N . PRO A 1 201 ? 17.589 -5.939 -30.876 1.00 52.06 201 PRO A N 1
ATOM 1407 C CA . PRO A 1 201 ? 17.668 -7.263 -30.294 1.00 52.06 201 PRO A CA 1
ATOM 1408 C C . PRO A 1 201 ? 18.840 -7.257 -29.325 1.00 52.06 201 PRO A C 1
ATOM 1410 O O . PRO A 1 201 ? 19.954 -6.892 -29.713 1.00 52.06 201 PRO A O 1
ATOM 1413 N N . GLU A 1 202 ? 18.585 -7.643 -28.074 1.00 61.88 202 GLU A N 1
ATOM 1414 C CA . GLU A 1 202 ? 19.621 -7.630 -27.050 1.00 61.88 202 GLU A CA 1
ATOM 1415 C C . GLU A 1 202 ? 20.894 -8.313 -27.587 1.00 61.88 202 GLU A C 1
ATOM 1417 O O . GLU A 1 202 ? 20.799 -9.356 -28.254 1.00 61.88 202 GLU A O 1
ATOM 1422 N N . PRO A 1 203 ? 22.096 -7.773 -27.306 1.00 56.81 203 PRO A N 1
ATOM 1423 C CA . PRO A 1 203 ? 23.358 -8.318 -27.814 1.00 56.81 203 PRO A CA 1
ATOM 1424 C C . PRO A 1 203 ? 23.525 -9.828 -27.556 1.00 56.81 203 PRO A C 1
ATOM 1426 O O . PRO A 1 203 ? 24.197 -10.533 -28.317 1.00 56.81 203 PRO A O 1
ATOM 1429 N N . GLY A 1 204 ? 22.868 -10.346 -26.510 1.00 59.66 204 GLY A N 1
ATOM 1430 C CA . GLY A 1 204 ? 22.794 -11.770 -26.193 1.00 59.66 204 GLY A CA 1
ATOM 1431 C C . GLY A 1 204 ? 22.007 -12.599 -27.213 1.00 59.66 204 GLY A C 1
ATOM 1432 O O . GLY A 1 204 ? 22.467 -13.670 -27.607 1.00 59.66 204 GLY A O 1
ATOM 1433 N N . THR A 1 205 ? 20.872 -12.108 -27.709 1.00 61.12 205 THR A N 1
ATOM 1434 C CA . THR A 1 205 ? 20.023 -12.822 -28.677 1.00 61.12 205 THR A CA 1
ATOM 1435 C C . THR A 1 205 ? 20.703 -12.932 -30.037 1.00 61.12 205 THR A C 1
ATOM 1437 O O . THR A 1 205 ? 20.702 -14.003 -30.646 1.00 61.12 205 THR A O 1
ATOM 1440 N N . MET A 1 206 ? 21.371 -11.864 -30.481 1.00 63.97 206 MET A N 1
ATOM 1441 C CA . MET A 1 206 ? 22.191 -11.891 -31.698 1.00 63.97 206 MET A CA 1
ATOM 1442 C C . MET A 1 206 ? 23.369 -12.859 -31.562 1.00 63.97 206 MET A C 1
ATOM 1444 O O . MET A 1 206 ? 23.678 -13.606 -32.493 1.00 63.97 206 MET A O 1
ATOM 1448 N N . SER A 1 207 ? 23.990 -12.907 -30.382 1.00 65.62 207 SER A N 1
ATOM 1449 C CA . SER A 1 207 ? 25.071 -13.852 -30.094 1.00 65.62 207 SER A CA 1
ATOM 1450 C C . SER A 1 207 ? 24.574 -15.301 -30.085 1.00 65.62 207 SER A C 1
ATOM 1452 O O . SER A 1 207 ? 25.223 -16.171 -30.666 1.00 65.62 207 SER A O 1
ATOM 1454 N N . LEU A 1 208 ? 23.401 -15.568 -29.502 1.00 63.34 208 LEU A N 1
ATOM 1455 C CA . LEU A 1 208 ? 22.782 -16.894 -29.478 1.00 63.34 208 LEU A CA 1
ATOM 1456 C C . LEU A 1 208 ? 22.385 -17.355 -30.886 1.00 63.34 208 LEU A C 1
ATOM 1458 O O . LEU A 1 208 ? 22.697 -18.481 -31.278 1.00 63.34 208 LEU A O 1
ATOM 1462 N N . LEU A 1 209 ? 21.746 -16.483 -31.669 1.00 69.81 209 LEU A N 1
ATOM 1463 C CA . LEU A 1 209 ? 21.373 -16.762 -33.055 1.00 69.81 209 LEU A CA 1
ATOM 1464 C C . LEU A 1 209 ? 22.622 -17.006 -33.917 1.00 69.81 209 LEU A C 1
ATOM 1466 O O . LEU A 1 209 ? 22.677 -17.973 -34.683 1.00 69.81 209 LEU A O 1
ATOM 1470 N N . GLY A 1 210 ? 23.660 -16.186 -33.729 1.00 67.00 210 GLY A N 1
ATOM 1471 C CA . GLY A 1 210 ? 24.961 -16.350 -34.372 1.00 67.00 210 GLY A CA 1
ATOM 1472 C C . GLY A 1 210 ? 25.627 -17.683 -34.021 1.00 67.00 210 GLY A C 1
ATOM 1473 O O . GLY A 1 210 ? 26.070 -18.413 -34.910 1.00 67.00 210 GLY A O 1
ATOM 1474 N N . MET A 1 211 ? 25.643 -18.067 -32.742 1.00 66.69 211 MET A N 1
ATOM 1475 C CA . MET A 1 211 ? 26.196 -19.353 -32.299 1.00 66.69 211 MET A CA 1
ATOM 1476 C C . MET A 1 211 ? 25.376 -20.553 -32.801 1.00 66.69 211 MET A C 1
ATOM 1478 O O . MET A 1 211 ? 25.948 -21.566 -33.226 1.00 66.69 211 MET A O 1
ATOM 1482 N N . GLY A 1 212 ? 24.046 -20.436 -32.830 1.00 65.50 212 GLY A N 1
ATOM 1483 C CA . GLY A 1 212 ? 23.146 -21.439 -33.399 1.00 65.50 212 GLY A CA 1
ATOM 1484 C C . GLY A 1 212 ? 23.446 -21.706 -34.876 1.00 65.50 212 GLY A C 1
ATOM 1485 O O . GLY A 1 212 ? 23.622 -22.858 -35.280 1.00 65.50 212 GLY A O 1
ATOM 1486 N N . ALA A 1 213 ? 23.624 -20.648 -35.670 1.00 69.69 213 ALA A N 1
ATOM 1487 C CA . ALA A 1 213 ? 23.956 -20.762 -37.089 1.00 69.69 213 ALA A CA 1
ATOM 1488 C C . ALA A 1 213 ? 25.326 -21.429 -37.331 1.00 69.69 213 ALA A C 1
ATOM 1490 O O . ALA A 1 213 ? 25.452 -22.313 -38.185 1.00 69.69 213 ALA A O 1
ATOM 1491 N N . VAL A 1 214 ? 26.354 -21.073 -36.551 1.00 70.75 214 VAL A N 1
ATOM 1492 C CA . VAL A 1 214 ? 27.703 -21.657 -36.687 1.00 70.75 214 VAL A CA 1
ATOM 1493 C C . VAL A 1 214 ? 27.716 -23.146 -36.319 1.00 70.75 214 VAL A C 1
ATOM 1495 O O . VAL A 1 214 ? 28.340 -23.958 -37.013 1.00 70.75 214 VAL A O 1
ATOM 1498 N N . SER A 1 215 ? 26.989 -23.540 -35.270 1.00 63.94 215 SER A N 1
ATOM 1499 C CA . SER A 1 215 ? 26.891 -24.948 -34.865 1.00 63.94 215 SER A CA 1
ATOM 1500 C C . SER A 1 215 ? 26.151 -25.805 -35.904 1.00 63.94 215 SER A C 1
ATOM 1502 O O . SER A 1 215 ? 26.615 -26.904 -36.238 1.00 63.94 215 SER A O 1
ATOM 1504 N N . ALA A 1 216 ? 25.078 -25.280 -36.508 1.00 67.19 216 ALA A N 1
ATOM 1505 C CA . ALA A 1 216 ? 24.350 -25.944 -37.587 1.00 67.19 216 ALA A CA 1
ATOM 1506 C C . ALA A 1 216 ? 25.244 -26.194 -38.819 1.00 67.19 216 ALA A C 1
ATOM 1508 O O . ALA A 1 216 ? 25.287 -27.312 -39.348 1.00 67.19 216 ALA A O 1
ATOM 1509 N N . LEU A 1 217 ? 26.040 -25.199 -39.231 1.00 67.31 217 LEU A N 1
ATOM 1510 C CA . LEU A 1 217 ? 27.001 -25.341 -40.334 1.00 67.31 217 LEU A CA 1
ATOM 1511 C C . LEU A 1 217 ? 28.079 -26.398 -40.037 1.00 67.31 217 LEU A C 1
ATOM 1513 O O . LEU A 1 217 ? 28.438 -27.197 -40.912 1.00 67.31 217 LEU A O 1
ATOM 1517 N N . GLY A 1 218 ? 28.558 -26.462 -38.791 1.00 66.19 218 GLY A N 1
ATOM 1518 C CA . GLY A 1 218 ? 29.488 -27.497 -38.336 1.00 66.19 218 GLY A CA 1
ATOM 1519 C C . GLY A 1 218 ? 28.915 -28.916 -38.459 1.00 66.19 218 GLY A C 1
ATOM 1520 O O . GLY A 1 218 ? 29.597 -29.827 -38.949 1.00 66.19 218 GLY A O 1
ATOM 1521 N N . MET A 1 219 ? 27.646 -29.115 -38.085 1.00 69.12 219 MET A N 1
ATOM 1522 C CA . MET A 1 219 ? 26.975 -30.418 -38.188 1.00 69.12 219 MET A CA 1
ATOM 1523 C C . MET A 1 219 ? 26.730 -30.848 -39.642 1.00 69.12 219 MET A C 1
ATOM 1525 O O . MET A 1 219 ? 26.963 -32.014 -39.984 1.00 69.12 219 MET A O 1
ATOM 1529 N N . ILE A 1 220 ? 26.338 -29.919 -40.522 1.00 71.12 220 ILE A N 1
ATOM 1530 C CA . ILE A 1 220 ? 26.127 -30.194 -41.955 1.00 71.12 220 ILE A CA 1
ATOM 1531 C C . ILE A 1 220 ? 27.436 -30.651 -42.619 1.00 71.12 220 ILE A C 1
ATOM 1533 O O . ILE A 1 220 ? 27.452 -31.634 -43.369 1.00 71.12 220 ILE A O 1
ATOM 1537 N N . ARG A 1 221 ? 28.569 -30.016 -42.289 1.00 65.69 221 ARG A N 1
ATOM 1538 C CA . ARG A 1 221 ? 29.885 -30.403 -42.825 1.00 65.69 221 ARG A CA 1
ATOM 1539 C C . ARG A 1 221 ? 30.325 -31.798 -42.366 1.00 65.69 221 ARG A C 1
ATOM 1541 O O . ARG A 1 221 ? 30.955 -32.521 -43.139 1.00 65.69 221 ARG A O 1
ATOM 1548 N N . ARG A 1 222 ? 29.970 -32.211 -41.142 1.00 66.62 222 ARG A N 1
ATOM 1549 C CA . ARG A 1 222 ? 30.286 -33.554 -40.618 1.00 66.62 222 ARG A CA 1
ATOM 1550 C C . ARG A 1 222 ? 29.506 -34.658 -41.336 1.00 66.62 222 ARG A C 1
ATOM 1552 O O . ARG A 1 222 ? 30.077 -35.719 -41.583 1.00 66.62 222 ARG A O 1
ATOM 1559 N N . ARG A 1 223 ? 28.245 -34.415 -41.718 1.00 67.00 223 ARG A N 1
ATOM 1560 C CA . ARG A 1 223 ? 27.425 -35.405 -42.445 1.00 67.00 223 ARG A CA 1
ATOM 1561 C C . ARG A 1 223 ? 27.974 -35.711 -43.841 1.00 67.00 223 ARG A C 1
ATOM 1563 O O . ARG A 1 223 ? 28.045 -36.879 -44.209 1.00 67.00 223 ARG A O 1
ATOM 1570 N N . ARG A 1 224 ? 28.474 -34.707 -44.572 1.00 63.97 224 ARG A N 1
ATOM 1571 C CA . ARG A 1 224 ? 29.024 -34.913 -45.929 1.00 63.97 224 ARG A CA 1
ATOM 1572 C C . ARG A 1 224 ? 30.248 -35.835 -45.977 1.00 63.97 224 ARG A C 1
ATOM 1574 O O . ARG A 1 224 ? 30.455 -36.504 -46.978 1.00 63.97 224 ARG A O 1
ATOM 1581 N N . ARG A 1 225 ? 31.036 -35.933 -44.900 1.00 64.44 225 ARG A N 1
ATOM 1582 C CA . ARG A 1 225 ? 32.225 -36.807 -44.866 1.00 64.44 225 ARG A CA 1
ATOM 1583 C C . ARG A 1 225 ? 31.922 -38.288 -44.620 1.00 64.44 225 ARG A C 1
ATOM 1585 O O . ARG A 1 225 ? 32.806 -39.106 -44.829 1.00 64.44 225 ARG A O 1
ATOM 1592 N N . ARG A 1 226 ? 30.710 -38.648 -44.181 1.00 57.41 226 ARG A N 1
ATOM 1593 C CA . ARG A 1 226 ? 30.339 -40.053 -43.928 1.00 57.41 226 ARG A CA 1
ATOM 1594 C C . ARG A 1 226 ? 29.717 -40.765 -45.132 1.00 57.41 226 ARG A C 1
ATOM 1596 O O . ARG A 1 226 ? 29.586 -41.976 -45.083 1.00 57.41 226 ARG A O 1
ATOM 1603 N N . SER A 1 227 ? 29.386 -40.045 -46.204 1.00 57.81 227 SER A N 1
ATOM 1604 C CA . SER A 1 227 ? 28.691 -40.613 -47.370 1.00 57.81 227 SER A CA 1
ATOM 1605 C C . SER A 1 227 ? 29.604 -40.968 -48.556 1.00 57.81 227 SER A C 1
ATOM 1607 O O . SER A 1 227 ? 29.091 -41.261 -49.627 1.00 57.81 227 SER A O 1
ATOM 1609 N N . GLY A 1 228 ? 30.933 -40.916 -48.401 1.00 58.72 228 GLY A N 1
ATOM 1610 C CA . GLY A 1 228 ? 31.896 -41.146 -49.494 1.00 58.72 228 GLY A CA 1
ATOM 1611 C C . GLY A 1 228 ? 32.769 -42.397 -49.351 1.00 58.72 228 GLY A C 1
ATOM 1612 O O . GLY A 1 228 ? 33.792 -42.485 -50.016 1.00 58.72 228 GLY A O 1
ATOM 1613 N N . GLY A 1 229 ? 32.432 -43.321 -48.447 1.00 59.62 229 GLY A N 1
ATOM 1614 C CA . GLY A 1 229 ? 33.228 -44.522 -48.178 1.00 59.62 229 GLY A CA 1
ATOM 1615 C C . GLY A 1 229 ? 32.437 -45.789 -48.458 1.00 59.62 229 GLY A C 1
ATOM 1616 O O . GLY A 1 229 ? 31.993 -46.445 -47.523 1.00 59.62 229 GLY A O 1
ATOM 1617 N N . GLY A 1 230 ? 32.236 -46.109 -49.730 1.00 61.16 230 GLY A N 1
ATOM 1618 C CA . GLY A 1 230 ? 31.588 -47.347 -50.137 1.00 61.16 230 GLY A CA 1
ATOM 1619 C C . GLY A 1 230 ? 31.700 -47.523 -51.635 1.00 61.16 230 GLY A C 1
ATOM 1620 O O . GLY A 1 230 ? 30.797 -47.104 -52.334 1.00 61.16 230 GLY A O 1
ATOM 1621 N N . GLU A 1 231 ? 32.837 -48.053 -52.090 1.00 58.62 231 GLU A N 1
ATOM 1622 C CA . GLU A 1 231 ? 32.984 -48.916 -53.273 1.00 58.62 231 GLU A CA 1
ATOM 1623 C C . GLU A 1 231 ? 34.474 -49.068 -53.594 1.00 58.62 231 GLU A C 1
ATOM 1625 O O . GLU A 1 231 ? 35.095 -48.141 -54.095 1.00 58.62 231 GLU A O 1
ATOM 1630 N N . THR A 1 232 ? 35.039 -50.232 -53.263 1.00 53.69 232 THR A N 1
ATOM 1631 C CA . THR A 1 232 ? 35.950 -51.002 -54.130 1.00 53.69 232 THR A CA 1
ATOM 1632 C C . THR A 1 232 ? 36.255 -52.332 -53.438 1.00 53.69 232 THR A C 1
ATOM 1634 O O . THR A 1 232 ? 37.055 -52.397 -52.504 1.00 53.69 232 THR A O 1
ATOM 1637 N N . SER A 1 233 ? 35.605 -53.404 -53.886 1.00 58.41 233 SER A N 1
ATOM 1638 C CA . SER A 1 233 ? 36.094 -54.775 -53.728 1.00 58.41 233 SER A CA 1
ATOM 1639 C C . SER A 1 233 ? 35.935 -55.481 -55.069 1.00 58.41 233 SER A C 1
ATOM 1641 O O . SER A 1 233 ? 34.813 -55.680 -55.530 1.00 58.41 233 SER A O 1
ATOM 1643 N N . ALA A 1 234 ? 37.075 -55.798 -55.674 1.00 62.16 234 ALA A N 1
ATOM 1644 C CA . ALA A 1 234 ? 37.296 -56.827 -56.679 1.00 62.16 234 ALA A CA 1
ATOM 1645 C C . ALA A 1 234 ? 38.684 -57.414 -56.395 1.00 62.16 234 ALA A C 1
ATOM 1647 O O . ALA A 1 234 ? 39.581 -56.605 -56.055 1.00 62.16 234 ALA A O 1
#

pLDDT: mean 81.68, std 17.67, range [41.38, 98.38]

Sequence (234 aa):
MYTISSKVFRSGVAALGLLALSAGASSAQEVRFIGDTALSTFANGALSLSPSGGTGGGLAYTPSTFNDLTSNGFLGLGNAAPSSTNNLGYFTLTTPSGGTNLYGSTFNLRVLFSDPDGADDALFPGMLTGSVASTGAGGVFIDFDNTPQSFSYDGGAYSLRVNDLAINPNAAAGGTSQVSVTGVIRTDVTPGEGPDGEVIPEPGTMSLLGMGAVSALGMIRRRRRRSGGGETSA

Radius of gyration: 30.66 Å; chains: 1; bounding box: 77×69×83 Å